Protein AF-A0A0F9U6K2-F1 (afdb_monomer)

Solvent-accessible surface area (backbone atoms only — not comparable to full-atom values): 18920 Å² total; per-residue (Å²): 107,47,59,45,50,62,98,56,40,52,42,78,45,64,82,81,72,77,84,87,82,75,79,91,58,60,70,44,83,80,59,73,83,70,88,58,96,67,79,86,69,90,68,82,46,91,84,40,96,62,76,75,94,60,80,59,48,65,41,42,53,82,87,42,80,71,46,64,51,36,52,76,42,73,56,60,89,68,62,47,74,54,57,30,65,32,49,37,35,39,33,41,27,27,86,82,51,75,56,61,65,51,66,51,47,68,19,40,37,30,39,59,44,55,80,83,70,73,40,65,63,66,45,65,38,51,24,73,38,28,43,46,91,67,20,29,42,29,35,62,71,50,99,32,59,40,47,62,63,18,28,35,37,36,27,65,57,65,37,75,46,98,87,69,47,79,39,52,54,54,74,50,75,50,78,63,60,94,93,50,85,78,81,74,80,66,90,65,70,96,75,68,80,53,88,89,57,82,66,96,63,76,90,76,85,77,69,77,81,74,79,66,81,53,53,73,49,88,49,60,94,52,75,70,55,76,72,36,90,63,38,68,59,37,48,55,53,17,78,74,47,96,45,51,56,65,55,38,52,48,50,52,51,52,49,51,35,50,51,54,29,51,53,37,48,70,70,43,67,93,43,60,25,61,26,21,43,51,32,17,52,46,51,40,47,49,30,72,71,37,57,39,69,32,40,55,57,53,47,56,53,20,52,49,37,33,53,50,12,54,50,59,67,66,49,74,85,125

Secondary structure (DSSP, 8-state):
-EEEE-SSEEEEE-TT--SSS----EE-TT------SS---SS--SS-S-----S-EEEEETTEEEEEE-EEES-----EEEE-SEE-SSEEE-TT--PPTTTTTTPEEEEEE-SSS-SPTT-EEEEEEEETTTTEEEESPPSS---TT-EEEEE--EEE-TTS-EEES--EEPPPPTT----------TT---TT---SS-----S-------TT------GGGTT-TTHHHHHHHHHTSSS-HHHHHHHHHHHHHHHHHHHHHHHSTT-HHHHHHHHHHHHHHHHHH-TTTS-TTHHHHHHHHHHHHHHHHHS---

Radius of gyration: 34.93 Å; Cα contacts (8 Å, |Δi|>4): 448; chains: 1; bounding box: 67×72×90 Å

Organism: NCBI:txid412755

Mean predicted aligned error: 17.33 Å

Sequence (318 aa):
MKVTADTVNLEISIDGAVAGDGFDSVALGGITVTPAADDWLIMDNSATQFMPYMASYKHTVGGVLIAHYQPIAIVENTGEASTADAGTATTLDDAILTQANDFWNGAKLIIVTTTDGFAPEGESSAVTDFDAGLDRLTFDALTAVVDAGDTYTIDFGTLVDRQGGDEDARITWGVNPTGISVTLGSMVAASQPIIGGTEALPARDILPPITVSDWFGDGTVSGATLTNPIRPLITAMSDNTTLTEIQVWRLMGIIAVLFATIATAFTIRQHQGITAIVAGTMLGGLVAFDSNIFPMWTLVIATGLFIAGVVAERSPSL

Foldseek 3Di:
DAWEDDQWWTFDDDDPPPDDDDTPIDTCVNPDPPPDPDDDCPDPCVQPPDDPDDQKDWDDYPNRTQDIWHQPDQFDQPKDKDFFQFWFQFKTFDLVLQDDWQPQQQWKKAFQFDPVPQFDHGDIFGFHTADNVRNMTGTDGGPGIRGGGTMMIIFNFFDQDPVRDTTGPDGDIDDTDPPHDDPPPDPDVPDPPDPPDDDPDPDDDDPPPPPPLPLPAPFDCDDPNVVDPCLVVLVVVVVVDVDHSLRSLVVVLVVVLVVQLVVCCVPVPPQQLVSLLSSLVSQVVSCVSPCRSRRNCSNVVSVVSNVVSVVVNVDDDD

Structure (mmCIF, N/CA/C/O backbone):
data_AF-A0A0F9U6K2-F1
#
_entry.id   AF-A0A0F9U6K2-F1
#
loop_
_atom_site.group_PDB
_atom_site.id
_atom_site.type_symbol
_atom_site.label_atom_id
_atom_site.label_alt_id
_atom_site.label_comp_id
_atom_site.label_asym_id
_atom_site.label_entity_id
_atom_site.label_seq_id
_atom_site.pdbx_PDB_ins_code
_atom_site.Cartn_x
_atom_site.Cartn_y
_atom_site.Cartn_z
_atom_site.occupancy
_atom_site.B_iso_or_equiv
_atom_site.auth_seq_id
_atom_site.auth_comp_id
_atom_site.auth_asym_id
_atom_site.auth_atom_id
_atom_site.pdbx_PDB_model_num
ATOM 1 N N . MET A 1 1 ? 11.454 -25.593 2.869 1.00 56.47 1 MET A N 1
ATOM 2 C CA . MET A 1 1 ? 10.378 -26.603 2.951 1.00 56.47 1 MET A CA 1
ATOM 3 C C . MET A 1 1 ? 10.509 -27.575 1.780 1.00 56.47 1 MET A C 1
ATOM 5 O O . MET A 1 1 ? 10.614 -27.122 0.648 1.00 56.47 1 MET A O 1
ATOM 9 N N . LYS A 1 2 ? 10.565 -28.883 2.039 1.00 51.00 2 LYS A N 1
ATOM 10 C CA . LYS A 1 2 ? 10.578 -29.972 1.055 1.00 51.00 2 LYS A CA 1
ATOM 11 C C . LYS A 1 2 ? 9.316 -30.799 1.273 1.00 51.00 2 LYS A C 1
ATOM 13 O O . LYS A 1 2 ? 9.125 -31.305 2.372 1.00 51.00 2 LYS A O 1
ATOM 18 N N . VAL A 1 3 ? 8.482 -30.929 0.247 1.00 55.78 3 VAL A N 1
ATOM 19 C CA . VAL A 1 3 ? 7.321 -31.826 0.267 1.00 55.78 3 VAL A CA 1
ATOM 20 C C . VAL A 1 3 ? 7.642 -33.023 -0.617 1.00 55.78 3 VAL A C 1
ATOM 22 O O . VAL A 1 3 ? 8.055 -32.844 -1.764 1.00 55.78 3 VAL A O 1
ATOM 25 N N . THR A 1 4 ? 7.502 -34.230 -0.084 1.00 57.56 4 THR A N 1
ATOM 26 C CA . THR A 1 4 ? 7.636 -35.483 -0.829 1.00 57.56 4 THR A CA 1
ATOM 27 C C . THR A 1 4 ? 6.357 -36.285 -0.693 1.00 57.56 4 THR A C 1
ATOM 29 O O . THR A 1 4 ? 5.856 -36.480 0.404 1.00 57.56 4 THR A O 1
ATOM 32 N N . ALA A 1 5 ? 5.820 -36.740 -1.819 1.00 54.16 5 ALA A N 1
ATOM 33 C CA . ALA A 1 5 ? 4.685 -37.648 -1.846 1.00 54.16 5 ALA A CA 1
ATOM 34 C C . ALA A 1 5 ? 5.093 -38.919 -2.589 1.00 54.16 5 ALA A C 1
ATOM 36 O O . ALA A 1 5 ? 5.688 -38.850 -3.671 1.00 54.16 5 ALA A O 1
ATOM 37 N N . ASP A 1 6 ? 4.770 -40.068 -2.009 1.00 66.31 6 ASP A N 1
ATOM 38 C CA . ASP A 1 6 ? 4.802 -41.353 -2.693 1.00 66.31 6 ASP A CA 1
ATOM 39 C C . ASP A 1 6 ? 3.414 -42.009 -2.641 1.00 66.31 6 ASP A C 1
ATOM 41 O O . ASP A 1 6 ? 2.429 -41.418 -2.200 1.00 66.31 6 ASP A O 1
ATOM 45 N N . THR A 1 7 ? 3.307 -43.235 -3.145 1.00 54.22 7 THR A N 1
ATOM 46 C CA . THR A 1 7 ? 2.037 -43.978 -3.154 1.00 54.22 7 THR A CA 1
ATOM 47 C C . THR A 1 7 ? 1.477 -44.299 -1.758 1.00 54.22 7 THR A C 1
ATOM 49 O O . THR A 1 7 ? 0.372 -44.826 -1.663 1.00 54.22 7 THR A O 1
ATOM 52 N N . VAL A 1 8 ? 2.227 -44.035 -0.685 1.00 57.91 8 VAL A N 1
ATOM 53 C CA . VAL A 1 8 ? 1.937 -44.442 0.696 1.00 57.91 8 VAL A CA 1
ATOM 54 C C . VAL A 1 8 ? 1.880 -43.241 1.653 1.00 57.91 8 VAL A C 1
ATOM 56 O O . VAL A 1 8 ? 1.011 -43.209 2.528 1.00 57.91 8 VAL A O 1
ATOM 59 N N . ASN A 1 9 ? 2.756 -42.249 1.485 1.00 55.34 9 ASN A N 1
ATOM 60 C CA . ASN A 1 9 ? 2.992 -41.170 2.440 1.00 55.34 9 ASN A CA 1
ATOM 61 C C . ASN A 1 9 ? 3.045 -39.790 1.769 1.00 55.34 9 ASN A C 1
ATOM 63 O O . ASN A 1 9 ? 3.564 -39.631 0.663 1.00 55.34 9 ASN A O 1
ATOM 67 N N . LEU A 1 10 ? 2.569 -38.780 2.501 1.00 56.44 10 LEU A N 1
ATOM 68 C CA . LEU A 1 10 ? 2.861 -37.368 2.268 1.00 56.44 10 LEU A CA 1
ATOM 69 C C . LEU A 1 10 ? 3.790 -36.890 3.390 1.00 56.44 10 LEU A C 1
ATOM 71 O O . LEU A 1 10 ? 3.429 -36.935 4.563 1.00 56.44 10 LEU A O 1
ATOM 75 N N . GLU A 1 11 ? 4.983 -36.439 3.029 1.00 59.38 11 GLU A N 1
ATOM 76 C CA . GLU A 1 11 ? 6.003 -35.946 3.947 1.00 59.38 11 GLU A CA 1
ATOM 77 C C . GLU A 1 11 ? 6.256 -34.459 3.696 1.00 59.38 11 GLU A C 1
ATOM 79 O O . GLU A 1 11 ? 6.469 -34.030 2.560 1.00 59.38 11 GLU A O 1
ATOM 84 N N . ILE A 1 12 ? 6.272 -33.668 4.767 1.00 56.72 12 ILE A N 1
ATOM 85 C CA . ILE A 1 12 ? 6.598 -32.242 4.735 1.00 56.72 12 ILE A CA 1
ATOM 86 C C . ILE A 1 12 ? 7.784 -32.015 5.677 1.00 56.72 12 ILE A C 1
ATOM 88 O O . ILE A 1 12 ? 7.697 -32.262 6.874 1.00 56.72 12 ILE A O 1
ATOM 92 N N . SER A 1 13 ? 8.905 -31.542 5.138 1.00 56.22 13 SER A N 1
ATOM 93 C CA . SER A 1 13 ? 10.124 -31.214 5.882 1.00 56.22 13 SER A CA 1
ATOM 94 C C . SER A 1 13 ? 10.381 -29.709 5.824 1.00 56.22 13 SER A C 1
ATOM 96 O O . SER A 1 13 ? 10.441 -29.118 4.745 1.00 56.22 13 SER A O 1
ATOM 98 N N . ILE A 1 14 ? 10.549 -29.066 6.976 1.00 50.88 14 ILE A N 1
ATOM 99 C CA . ILE A 1 14 ? 10.876 -27.639 7.094 1.00 50.88 14 ILE A CA 1
ATOM 100 C C . ILE A 1 14 ? 12.267 -27.532 7.747 1.00 50.88 14 ILE A C 1
ATOM 102 O O . ILE A 1 14 ? 12.596 -28.303 8.640 1.00 50.88 14 ILE A O 1
ATOM 106 N N . ASP A 1 15 ? 13.109 -26.636 7.226 1.00 45.38 15 ASP A N 1
ATOM 107 C CA . ASP A 1 15 ? 14.422 -26.251 7.779 1.00 45.38 15 ASP A CA 1
ATOM 108 C C . ASP A 1 15 ? 15.505 -27.326 7.939 1.00 45.38 15 ASP A C 1
ATOM 110 O O . ASP A 1 15 ? 16.372 -27.229 8.802 1.00 45.38 15 ASP A O 1
ATOM 114 N N . GLY A 1 16 ? 15.531 -28.333 7.062 1.00 46.25 16 GLY A N 1
ATOM 115 C CA . GLY A 1 16 ? 16.701 -29.212 6.940 1.00 46.25 16 GLY A CA 1
ATOM 116 C C . GLY A 1 16 ? 17.015 -30.036 8.194 1.00 46.25 16 GLY A C 1
ATOM 117 O O . GLY A 1 16 ? 18.109 -30.591 8.283 1.00 46.25 16 GLY A O 1
ATOM 118 N N . ALA A 1 17 ? 16.069 -30.153 9.131 1.00 41.50 17 ALA A N 1
ATOM 119 C CA . ALA A 1 17 ? 16.137 -31.114 10.218 1.00 41.50 17 ALA A CA 1
ATOM 120 C C . ALA A 1 17 ? 16.168 -32.527 9.615 1.00 41.50 17 ALA A C 1
ATOM 122 O O . ALA A 1 17 ? 15.164 -33.076 9.153 1.00 41.50 17 ALA A O 1
ATOM 123 N N . VAL A 1 18 ? 17.375 -33.086 9.540 1.00 44.72 18 VAL A N 1
ATOM 124 C CA . VAL A 1 18 ? 17.617 -34.460 9.116 1.00 44.72 18 VAL A CA 1
ATOM 125 C C . VAL A 1 18 ? 17.181 -35.380 10.255 1.00 44.72 18 VAL A C 1
ATOM 127 O O . VAL A 1 18 ? 17.898 -35.543 11.235 1.00 44.72 18 VAL A O 1
ATOM 130 N N . ALA A 1 19 ? 15.982 -35.942 10.095 1.00 44.41 19 ALA A N 1
ATOM 131 C CA . ALA A 1 19 ? 15.504 -37.233 10.591 1.00 44.41 19 ALA A CA 1
ATOM 132 C C . ALA A 1 19 ? 16.150 -37.770 11.889 1.00 44.41 19 ALA A C 1
ATOM 134 O O . ALA A 1 19 ? 17.133 -38.512 11.847 1.00 44.41 19 ALA A O 1
ATOM 135 N N . GLY A 1 20 ? 15.520 -37.482 13.033 1.00 47.00 20 GLY A N 1
ATOM 136 C CA . GLY A 1 20 ? 15.821 -38.147 14.306 1.00 47.00 20 GLY A CA 1
ATOM 137 C C . GLY A 1 20 ? 14.708 -38.114 15.362 1.00 47.00 20 GLY A C 1
ATOM 138 O O . GLY A 1 20 ? 14.725 -38.947 16.263 1.00 47.00 20 GLY A O 1
ATOM 139 N N . ASP A 1 21 ? 13.728 -37.214 15.261 1.00 44.31 21 ASP A N 1
ATOM 140 C CA . ASP A 1 21 ? 12.783 -36.906 16.347 1.00 44.31 21 ASP A CA 1
ATOM 141 C C . ASP A 1 21 ? 11.290 -36.998 15.983 1.00 44.31 21 ASP A C 1
ATOM 143 O O . ASP A 1 21 ? 10.439 -36.735 16.829 1.00 44.31 21 ASP A O 1
ATOM 147 N N . GLY A 1 22 ? 10.957 -37.502 14.793 1.00 48.00 22 GLY A N 1
ATOM 148 C CA . GLY A 1 22 ? 9.579 -37.817 14.416 1.00 48.00 22 GLY A CA 1
ATOM 149 C C . GLY A 1 22 ? 8.979 -36.776 13.482 1.00 48.00 22 GLY A C 1
ATOM 150 O O . GLY A 1 22 ? 8.635 -35.667 13.875 1.00 48.00 22 GLY A O 1
ATOM 151 N N . PHE A 1 23 ? 8.824 -37.171 12.221 1.00 49.12 23 PHE A N 1
ATOM 152 C CA . PHE A 1 23 ? 7.949 -36.466 11.298 1.00 49.12 23 PHE A CA 1
ATOM 153 C C . PHE A 1 23 ? 6.497 -36.649 11.737 1.00 49.12 23 PHE A C 1
ATOM 155 O O . PHE A 1 23 ? 6.094 -37.751 12.112 1.00 49.12 23 PHE A O 1
ATOM 162 N N . ASP A 1 24 ? 5.699 -35.597 11.585 1.00 49.94 24 ASP A N 1
ATOM 163 C CA . ASP A 1 24 ? 4.243 -35.705 11.547 1.00 49.94 24 ASP A CA 1
ATOM 164 C C . ASP A 1 24 ? 3.850 -36.242 10.156 1.00 49.94 24 ASP A C 1
ATOM 166 O O . ASP A 1 24 ? 3.415 -35.521 9.261 1.00 49.94 24 ASP A O 1
ATOM 170 N N . SER A 1 25 ? 4.154 -37.518 9.908 1.00 48.62 25 SER A N 1
ATOM 171 C CA . SER A 1 25 ? 3.736 -38.223 8.697 1.00 48.62 25 SER A CA 1
ATOM 172 C C . SER A 1 25 ? 2.368 -38.847 8.948 1.00 48.62 25 SER A C 1
ATOM 174 O O . SER A 1 25 ? 2.240 -39.755 9.774 1.00 48.62 25 SER A O 1
ATOM 176 N N . VAL A 1 26 ? 1.346 -38.406 8.217 1.00 52.41 26 VAL A N 1
ATOM 177 C CA . VAL A 1 26 ? 0.041 -39.072 8.217 1.00 52.41 26 VAL A CA 1
ATOM 178 C C . VAL A 1 26 ? 0.058 -40.111 7.105 1.00 52.41 26 VAL A C 1
ATOM 180 O O . VAL A 1 26 ? 0.027 -39.775 5.922 1.00 52.41 26 VAL A O 1
ATOM 183 N N . ALA A 1 27 ? 0.126 -41.385 7.487 1.00 54.50 27 ALA A N 1
ATOM 184 C CA . ALA A 1 27 ? -0.017 -42.479 6.538 1.00 54.50 27 ALA A CA 1
ATOM 185 C C . ALA A 1 27 ? -1.389 -42.371 5.859 1.00 54.50 27 ALA A C 1
ATOM 187 O O . ALA A 1 27 ? -2.423 -42.375 6.530 1.00 54.50 27 ALA A O 1
ATOM 188 N N . LEU A 1 28 ? -1.410 -42.314 4.526 1.00 53.28 28 LEU A N 1
ATOM 189 C CA . LEU A 1 28 ? -2.657 -42.158 3.770 1.00 53.28 28 LEU A CA 1
ATOM 190 C C . LEU A 1 28 ? -3.521 -43.428 3.796 1.00 53.28 28 LEU A C 1
ATOM 192 O O . LEU A 1 28 ? -4.664 -43.408 3.355 1.00 53.28 28 LEU A O 1
ATOM 196 N N . GLY A 1 29 ? -2.998 -44.552 4.300 1.00 65.19 29 GLY A N 1
ATOM 197 C CA . GLY A 1 29 ? -3.771 -45.778 4.526 1.00 65.19 29 GLY A CA 1
ATOM 198 C C . GLY A 1 29 ? -4.404 -46.378 3.264 1.00 65.19 29 GLY A C 1
ATOM 199 O O . GLY A 1 29 ? -5.392 -47.099 3.366 1.00 65.19 29 GLY A O 1
ATOM 200 N N . GLY A 1 30 ? -3.877 -46.065 2.075 1.00 62.38 30 GLY A N 1
ATOM 201 C CA . GLY A 1 30 ? -4.473 -46.459 0.793 1.00 62.38 30 GLY A CA 1
ATOM 202 C C . GLY A 1 30 ? -5.682 -45.615 0.367 1.00 62.38 30 GLY A C 1
ATOM 203 O O . GLY A 1 30 ? -6.324 -45.940 -0.631 1.00 62.38 30 GLY A O 1
ATOM 204 N N . ILE A 1 31 ? -5.996 -44.533 1.086 1.00 49.38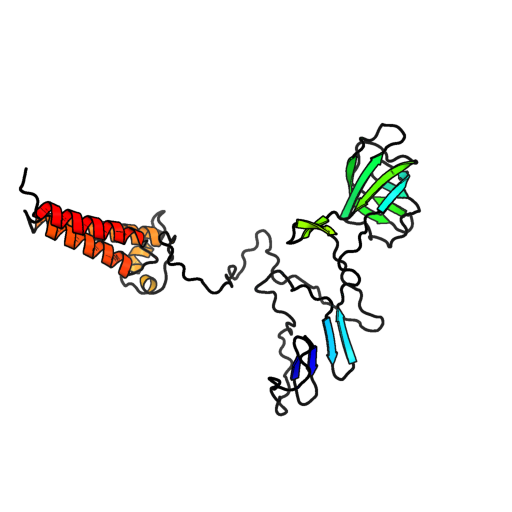 31 ILE A N 1
ATOM 205 C CA . ILE A 1 31 ? -7.009 -43.560 0.680 1.00 49.38 31 ILE A CA 1
ATOM 206 C C . ILE A 1 31 ? -6.431 -42.732 -0.466 1.00 49.38 31 ILE A C 1
ATOM 208 O O . ILE A 1 31 ? -5.427 -42.037 -0.321 1.00 49.38 31 ILE A O 1
ATOM 212 N N . THR A 1 32 ? -7.065 -42.824 -1.632 1.00 53.31 32 THR A N 1
ATOM 213 C CA . THR A 1 32 ? -6.741 -41.972 -2.774 1.00 53.31 32 THR A CA 1
ATOM 214 C C . THR A 1 32 ? -7.155 -40.544 -2.437 1.00 53.31 32 THR A C 1
ATOM 216 O O . THR A 1 32 ? -8.304 -40.311 -2.057 1.00 53.31 32 THR A O 1
ATOM 219 N N . VAL A 1 33 ? -6.246 -39.578 -2.584 1.00 57.09 33 VAL A N 1
ATOM 220 C CA . VAL A 1 33 ? -6.633 -38.164 -2.566 1.00 57.09 33 VAL A CA 1
ATOM 221 C C . VAL A 1 33 ? -7.454 -37.935 -3.828 1.00 57.09 33 VAL A C 1
ATOM 223 O O . VAL A 1 33 ? -6.916 -37.866 -4.932 1.00 57.09 33 VAL A O 1
ATOM 226 N N . THR A 1 34 ? -8.777 -37.942 -3.677 1.00 56.81 34 THR A N 1
ATOM 227 C CA . THR A 1 34 ? -9.692 -37.656 -4.783 1.00 56.81 34 THR A CA 1
ATOM 228 C C . THR A 1 34 ? -9.330 -36.269 -5.310 1.00 56.81 34 THR A C 1
ATOM 230 O O . THR A 1 34 ? -9.174 -35.373 -4.480 1.00 56.81 34 THR A O 1
ATOM 233 N N . PRO A 1 35 ? -9.162 -36.067 -6.630 1.00 54.97 35 PRO A N 1
ATOM 234 C CA . PRO A 1 35 ? -8.952 -34.736 -7.179 1.00 54.97 35 PRO A CA 1
ATOM 235 C C . PRO A 1 35 ? -10.168 -33.884 -6.815 1.00 54.97 35 PRO A C 1
ATOM 237 O O . PRO A 1 35 ? -11.221 -33.977 -7.444 1.00 54.97 35 PRO A O 1
ATOM 240 N N . ALA A 1 36 ? -10.052 -33.118 -5.735 1.00 52.38 36 ALA A N 1
ATOM 241 C CA . ALA A 1 36 ? -10.973 -32.041 -5.461 1.00 52.38 36 ALA A CA 1
ATOM 242 C C . ALA A 1 36 ? -10.719 -30.988 -6.540 1.00 52.38 36 ALA A C 1
ATOM 244 O O . ALA A 1 36 ? -9.577 -30.777 -6.945 1.00 52.38 36 ALA A O 1
ATOM 245 N N . ALA A 1 37 ? -11.777 -30.339 -7.015 1.00 51.72 37 ALA A N 1
ATOM 246 C CA . ALA A 1 37 ? -11.649 -29.183 -7.901 1.00 51.72 37 ALA A CA 1
ATOM 247 C C . ALA A 1 37 ? -10.993 -27.974 -7.198 1.00 51.72 37 ALA A C 1
ATOM 249 O O . ALA A 1 37 ? -10.882 -26.912 -7.800 1.00 51.72 37 ALA A O 1
ATOM 250 N N . ASP A 1 38 ? -10.597 -28.139 -5.935 1.00 52.78 38 ASP A N 1
ATOM 251 C CA . ASP A 1 38 ? -9.947 -27.133 -5.119 1.00 52.78 38 ASP A CA 1
ATOM 252 C C . ASP A 1 38 ? -8.451 -27.089 -5.448 1.00 52.78 38 ASP A C 1
ATOM 254 O O . ASP A 1 38 ? -7.744 -28.104 -5.417 1.00 52.78 38 ASP A O 1
ATOM 258 N N . ASP A 1 39 ? -7.973 -25.891 -5.769 1.00 52.12 39 ASP A N 1
ATOM 259 C CA . ASP A 1 39 ? -6.574 -25.649 -6.085 1.00 52.12 39 ASP A CA 1
ATOM 260 C C . ASP A 1 39 ? -5.678 -25.924 -4.874 1.00 52.12 39 ASP A C 1
ATOM 262 O O . ASP A 1 39 ? -5.967 -25.559 -3.731 1.00 52.12 39 ASP A O 1
ATOM 266 N N . TRP A 1 40 ? -4.541 -26.564 -5.133 1.00 54.91 40 TRP A N 1
ATOM 267 C CA . TRP A 1 40 ? -3.545 -26.831 -4.107 1.00 54.91 40 TRP A CA 1
ATOM 268 C C . TRP A 1 40 ? -2.771 -25.546 -3.833 1.00 54.91 40 TRP A C 1
ATOM 270 O O . TRP A 1 40 ? -1.884 -25.157 -4.596 1.00 54.91 40 TRP A O 1
ATOM 280 N N . LEU A 1 41 ? -3.096 -24.891 -2.723 1.00 54.94 41 LEU A N 1
ATOM 281 C CA . LEU A 1 41 ? -2.381 -23.709 -2.270 1.00 54.94 41 LEU A CA 1
ATOM 282 C C . LEU A 1 41 ? -1.079 -24.132 -1.574 1.00 54.94 41 LEU A C 1
ATOM 284 O O . LEU A 1 41 ? -1.075 -24.624 -0.449 1.00 54.94 41 LEU A O 1
ATOM 288 N N . ILE A 1 42 ? 0.047 -23.956 -2.263 1.00 62.09 42 ILE A N 1
ATOM 289 C CA . ILE A 1 42 ? 1.384 -24.238 -1.710 1.00 62.09 42 ILE A CA 1
ATOM 290 C C . ILE A 1 42 ? 1.756 -23.219 -0.621 1.00 62.09 42 ILE A C 1
ATOM 292 O O . ILE A 1 42 ? 2.491 -23.545 0.310 1.00 62.09 42 ILE A O 1
ATOM 296 N N . MET A 1 43 ? 1.239 -21.996 -0.730 1.00 63.19 43 MET A N 1
ATOM 297 C CA . MET A 1 43 ? 1.326 -20.949 0.281 1.00 63.19 43 MET A CA 1
ATOM 298 C C . MET A 1 43 ? 0.015 -20.182 0.275 1.00 63.19 43 MET A C 1
ATOM 300 O O . MET A 1 43 ? -0.401 -19.683 -0.769 1.00 63.19 43 MET A O 1
ATOM 304 N N . ASP A 1 44 ? -0.616 -20.088 1.439 1.00 58.06 44 ASP A N 1
ATOM 305 C CA . ASP A 1 44 ? -1.781 -19.238 1.623 1.00 58.06 44 ASP A CA 1
ATOM 306 C C . ASP A 1 44 ? -1.339 -17.810 1.936 1.00 58.06 44 ASP A C 1
ATOM 308 O O . ASP A 1 44 ? -0.950 -17.490 3.058 1.00 58.06 44 ASP A O 1
ATOM 312 N N . ASN A 1 45 ? -1.355 -16.960 0.909 1.00 55.44 45 ASN A N 1
ATOM 313 C CA . ASN A 1 45 ? -1.117 -15.527 1.043 1.00 55.44 45 ASN A CA 1
ATOM 314 C C . ASN A 1 45 ? -2.428 -14.730 1.176 1.00 55.44 45 ASN A C 1
ATOM 316 O O . ASN A 1 45 ? -2.397 -13.502 1.114 1.00 55.44 45 ASN A O 1
ATOM 320 N N . SER A 1 46 ? -3.577 -15.394 1.365 1.00 56.94 46 SER A N 1
ATOM 321 C CA . SER A 1 46 ? -4.864 -14.704 1.537 1.00 56.94 46 SER A CA 1
ATOM 322 C C . SER A 1 46 ? -4.861 -13.778 2.753 1.00 56.94 46 SER A C 1
ATOM 324 O O . SER A 1 46 ? -5.598 -12.794 2.782 1.00 56.94 46 SER A O 1
ATOM 326 N N . ALA A 1 47 ? -3.993 -14.071 3.727 1.00 47.69 47 ALA A N 1
ATOM 327 C CA . ALA A 1 47 ? -3.782 -13.253 4.903 1.00 47.69 47 ALA A CA 1
ATOM 328 C C . ALA A 1 47 ? -2.682 -12.188 4.714 1.00 47.69 47 ALA A C 1
ATOM 330 O O . ALA A 1 47 ? -2.858 -11.021 5.045 1.00 47.69 47 ALA A O 1
ATOM 331 N N . THR A 1 48 ? -1.526 -12.540 4.162 1.00 46.00 48 THR A N 1
ATOM 332 C CA . THR A 1 48 ? -0.420 -11.587 3.996 1.00 46.00 48 THR A CA 1
ATOM 333 C C . THR A 1 48 ? -0.138 -11.365 2.519 1.00 46.00 48 THR A C 1
ATOM 335 O O . THR A 1 48 ? 0.245 -12.304 1.834 1.00 46.00 48 THR A O 1
ATOM 338 N N . GLN A 1 49 ? -0.193 -10.114 2.039 1.00 41.75 49 GLN A N 1
ATOM 339 C CA . GLN A 1 49 ? 0.227 -9.751 0.668 1.00 41.75 49 GLN A CA 1
ATOM 340 C C . GLN A 1 49 ? 1.703 -10.077 0.363 1.00 41.75 49 GLN A C 1
ATOM 342 O O . GLN A 1 49 ? 2.158 -9.934 -0.769 1.00 41.75 49 GLN A O 1
ATOM 347 N N . PHE A 1 50 ? 2.457 -10.527 1.363 1.00 46.28 50 PHE A N 1
ATOM 348 C CA . PHE A 1 50 ? 3.860 -10.866 1.250 1.00 46.28 50 PHE A CA 1
ATOM 349 C C . PHE A 1 50 ? 4.033 -12.381 1.219 1.00 46.28 50 PHE A C 1
ATOM 351 O O . PHE A 1 50 ? 3.728 -13.078 2.187 1.00 46.28 50 PHE A O 1
ATOM 358 N N . MET A 1 51 ? 4.578 -12.882 0.112 1.00 50.62 51 MET A N 1
ATOM 359 C CA . MET A 1 51 ? 5.251 -14.174 0.110 1.00 50.62 51 MET A CA 1
ATOM 360 C C . MET A 1 51 ? 6.557 -14.001 0.905 1.00 50.62 51 MET A C 1
ATOM 362 O O . MET A 1 51 ? 7.308 -13.068 0.609 1.00 50.62 51 MET A O 1
ATOM 366 N N . PRO A 1 52 ? 6.846 -14.830 1.926 1.00 56.47 52 PRO A N 1
ATOM 367 C CA . PRO A 1 52 ? 8.132 -14.784 2.614 1.00 56.47 52 PRO A CA 1
ATOM 368 C C . PRO A 1 52 ? 9.266 -14.906 1.596 1.00 56.47 52 PRO A C 1
ATOM 370 O O . PRO A 1 52 ? 9.161 -15.708 0.668 1.00 56.47 52 PRO A O 1
ATOM 373 N N . TYR A 1 53 ? 10.345 -14.137 1.767 1.00 54.78 53 TYR A N 1
ATOM 374 C CA . TYR A 1 53 ? 11.522 -14.231 0.901 1.00 54.78 53 TYR A CA 1
ATOM 375 C C . TYR A 1 53 ? 12.010 -15.683 0.844 1.00 54.78 53 TYR A C 1
ATOM 377 O O . TYR A 1 53 ? 12.557 -16.213 1.812 1.00 54.78 53 TYR A O 1
ATOM 385 N N . MET A 1 54 ? 11.792 -16.338 -0.295 1.00 61.22 54 MET A N 1
ATOM 386 C CA . MET A 1 54 ? 12.256 -17.692 -0.552 1.00 61.22 54 MET A CA 1
ATOM 387 C C . MET A 1 54 ? 13.331 -17.660 -1.626 1.00 61.22 54 MET A C 1
ATOM 389 O O . MET A 1 54 ? 13.075 -17.281 -2.763 1.00 61.22 54 MET A O 1
ATOM 393 N N . ALA A 1 55 ? 14.535 -18.111 -1.269 1.00 56.34 55 ALA A N 1
ATOM 394 C CA . ALA A 1 55 ? 15.653 -18.201 -2.207 1.00 56.34 55 ALA A CA 1
ATOM 395 C C . ALA A 1 55 ? 15.379 -19.189 -3.357 1.00 56.34 55 ALA A C 1
ATOM 397 O O . ALA A 1 55 ? 15.898 -19.027 -4.453 1.00 56.34 55 ALA A O 1
ATOM 398 N N . SER A 1 56 ? 14.575 -20.231 -3.115 1.00 70.69 56 SER A N 1
ATOM 399 C CA . SER A 1 56 ? 14.025 -21.103 -4.159 1.00 70.69 56 SER A CA 1
ATOM 400 C C . SER A 1 56 ? 12.873 -21.963 -3.622 1.00 70.69 56 SER A C 1
ATOM 402 O O . SER A 1 56 ? 12.789 -22.250 -2.427 1.00 70.69 56 SER A O 1
ATOM 404 N N . TYR A 1 57 ? 12.010 -22.418 -4.524 1.00 74.94 57 TYR A N 1
ATOM 405 C CA . TYR A 1 57 ? 11.000 -23.449 -4.337 1.00 74.94 57 TYR A CA 1
ATOM 406 C C . TYR A 1 57 ? 11.230 -24.567 -5.356 1.00 74.94 57 TYR A C 1
ATOM 408 O O . TYR A 1 57 ? 11.283 -24.316 -6.557 1.00 74.94 57 TYR A O 1
ATOM 416 N N . LYS A 1 58 ? 11.317 -25.816 -4.894 1.00 74.94 58 LYS A N 1
ATOM 417 C CA . LYS A 1 58 ? 11.399 -27.007 -5.751 1.00 74.94 58 LYS A CA 1
ATOM 418 C C . LYS A 1 58 ? 10.275 -27.971 -5.394 1.00 74.94 58 LYS A C 1
ATOM 420 O O . LYS A 1 58 ? 10.147 -28.349 -4.232 1.00 74.94 58 LYS A O 1
ATOM 425 N N . HIS A 1 59 ? 9.519 -28.404 -6.397 1.00 75.12 59 HIS A N 1
ATOM 426 C CA . HIS A 1 59 ? 8.501 -29.442 -6.285 1.00 75.12 59 HIS A CA 1
ATOM 427 C C . HIS A 1 59 ? 8.894 -30.640 -7.142 1.00 75.12 59 HIS A C 1
ATOM 429 O O . HIS A 1 59 ? 8.993 -30.538 -8.366 1.00 75.12 59 HIS A O 1
ATOM 435 N N . THR A 1 60 ? 9.096 -31.781 -6.490 1.00 71.00 60 THR A N 1
ATOM 436 C CA . THR A 1 60 ? 9.451 -33.048 -7.128 1.00 71.00 60 THR A CA 1
ATOM 437 C C . THR A 1 60 ? 8.419 -34.104 -6.747 1.00 71.00 60 THR A C 1
ATOM 439 O O . THR A 1 60 ? 8.148 -34.288 -5.564 1.00 71.00 60 THR A O 1
ATOM 442 N N . VAL A 1 61 ? 7.888 -34.837 -7.727 1.00 72.38 61 VAL A N 1
ATOM 443 C CA . VAL A 1 61 ? 6.945 -35.949 -7.519 1.00 72.38 61 VAL A CA 1
ATOM 444 C C . VAL A 1 61 ? 7.578 -37.225 -8.061 1.00 72.38 61 VAL A C 1
ATOM 446 O O . VAL A 1 61 ? 7.993 -37.269 -9.217 1.00 72.38 61 VAL A O 1
ATOM 449 N N . GLY A 1 62 ? 7.723 -38.258 -7.224 1.00 73.81 62 GLY A N 1
ATOM 450 C CA . GLY A 1 62 ? 8.333 -39.531 -7.640 1.00 73.81 62 GLY A CA 1
ATOM 451 C C . GLY A 1 62 ? 9.764 -39.402 -8.188 1.00 73.81 62 GLY A C 1
ATOM 452 O O . GLY A 1 62 ? 10.153 -40.145 -9.083 1.00 73.81 62 GLY A O 1
ATOM 453 N N . GLY A 1 63 ? 10.540 -38.425 -7.706 1.00 72.44 63 GLY A N 1
ATOM 454 C CA . GLY A 1 63 ? 11.893 -38.137 -8.203 1.00 72.44 63 GLY A CA 1
ATOM 455 C C . GLY A 1 63 ? 11.951 -37.290 -9.483 1.00 72.44 63 GLY A C 1
ATOM 456 O O . GLY A 1 63 ? 13.040 -36.878 -9.877 1.00 72.44 63 GLY A O 1
ATOM 457 N N . VAL A 1 64 ? 10.809 -36.967 -10.096 1.00 71.25 64 VAL A N 1
ATOM 458 C CA . VAL A 1 64 ? 10.713 -36.090 -11.272 1.00 71.25 64 VAL A CA 1
ATOM 459 C C . VAL A 1 64 ? 10.457 -34.652 -10.823 1.00 71.25 64 VAL A C 1
ATOM 461 O O . VAL A 1 64 ? 9.518 -34.395 -10.072 1.00 71.25 64 VAL A O 1
ATOM 464 N N . LEU A 1 65 ? 11.298 -33.708 -11.253 1.00 74.88 65 LEU A N 1
ATOM 465 C CA . LEU A 1 65 ? 11.107 -32.280 -10.979 1.00 74.88 65 LEU A CA 1
ATOM 466 C C . LEU A 1 65 ? 9.901 -31.762 -11.776 1.00 74.88 65 LEU A C 1
ATOM 468 O O . LEU A 1 65 ? 9.912 -31.817 -13.002 1.00 74.88 65 LEU A O 1
ATOM 472 N N . ILE A 1 66 ? 8.883 -31.260 -11.078 1.00 75.81 66 ILE A N 1
ATOM 473 C CA . ILE A 1 66 ? 7.634 -30.755 -11.668 1.00 75.81 66 ILE A CA 1
ATOM 474 C C . ILE A 1 66 ? 7.640 -29.228 -11.746 1.00 75.81 66 ILE A C 1
ATOM 476 O O . ILE A 1 66 ? 7.208 -28.661 -12.744 1.00 75.81 66 ILE A O 1
ATOM 480 N N . ALA A 1 67 ? 8.150 -28.560 -10.712 1.00 70.19 67 ALA A N 1
ATOM 481 C CA . ALA A 1 67 ? 8.288 -27.109 -10.693 1.00 70.19 67 ALA A CA 1
ATOM 482 C C . ALA A 1 67 ? 9.566 -26.703 -9.961 1.00 70.19 67 ALA A C 1
ATOM 484 O O . ALA A 1 67 ? 9.931 -27.291 -8.941 1.00 70.19 67 ALA A O 1
ATOM 485 N N . HIS A 1 68 ? 10.241 -25.681 -10.473 1.00 74.75 68 HIS A N 1
ATOM 486 C CA . HIS A 1 68 ? 11.369 -25.052 -9.805 1.00 74.75 68 HIS A CA 1
ATOM 487 C C . HIS A 1 68 ? 11.270 -23.547 -10.005 1.00 74.75 68 HIS A C 1
ATOM 489 O O . HIS A 1 68 ? 11.494 -23.057 -11.105 1.00 74.75 68 HIS A O 1
ATOM 495 N N . TYR A 1 69 ? 10.958 -22.833 -8.930 1.00 66.25 69 TYR A N 1
ATOM 496 C CA . TYR A 1 69 ? 11.009 -21.381 -8.899 1.00 66.25 69 TYR A CA 1
ATOM 497 C C . TYR A 1 69 ? 12.262 -20.981 -8.139 1.00 66.25 69 TYR A C 1
ATOM 499 O O . TYR A 1 69 ? 12.431 -21.327 -6.976 1.00 66.25 69 TYR A O 1
ATOM 507 N N . GLN A 1 70 ? 13.155 -20.260 -8.786 1.00 65.00 70 GLN A N 1
ATOM 508 C CA . GLN A 1 70 ? 14.224 -19.544 -8.111 1.00 65.00 70 GLN A CA 1
ATOM 509 C C . GLN A 1 70 ? 14.262 -18.151 -8.740 1.00 65.00 70 GLN A C 1
ATOM 511 O O . GLN A 1 70 ? 14.153 -18.060 -9.970 1.00 65.00 70 GLN A O 1
ATOM 516 N N . PRO A 1 71 ? 14.367 -17.071 -7.951 1.00 57.66 71 PRO A N 1
ATOM 517 C CA . PRO A 1 71 ? 14.777 -15.791 -8.504 1.00 57.66 71 PRO A CA 1
ATOM 518 C C . PRO A 1 71 ? 16.122 -16.026 -9.200 1.00 57.66 71 PRO A C 1
ATOM 520 O O . PRO A 1 71 ? 17.041 -16.561 -8.580 1.00 57.66 71 PRO A O 1
ATOM 523 N N . ILE A 1 72 ? 16.220 -15.728 -10.497 1.00 56.88 72 ILE A N 1
ATOM 524 C CA . ILE A 1 72 ? 17.505 -15.848 -11.211 1.00 56.88 72 ILE A CA 1
ATOM 525 C C . ILE A 1 72 ? 18.470 -14.785 -10.676 1.00 56.88 72 ILE A C 1
ATOM 527 O O . ILE A 1 72 ? 19.634 -15.088 -10.430 1.00 56.88 72 ILE A O 1
ATOM 531 N N . ALA A 1 73 ? 17.940 -13.601 -10.375 1.00 51.38 73 ALA A N 1
ATOM 532 C CA . ALA A 1 73 ? 18.568 -12.576 -9.565 1.00 51.38 73 ALA A CA 1
ATOM 533 C C . ALA A 1 73 ? 17.478 -11.857 -8.760 1.00 51.38 73 ALA A C 1
ATOM 535 O O . ALA A 1 73 ? 16.409 -11.561 -9.292 1.00 51.38 73 ALA A O 1
ATOM 536 N N . ILE A 1 74 ? 17.712 -11.642 -7.462 1.00 52.34 74 ILE A N 1
ATOM 537 C CA . ILE A 1 74 ? 16.763 -10.926 -6.590 1.00 52.34 74 ILE A CA 1
ATOM 538 C C . ILE A 1 74 ? 16.945 -9.407 -6.687 1.00 52.34 74 ILE A C 1
ATOM 540 O O . ILE A 1 74 ? 15.997 -8.676 -6.440 1.00 52.34 74 ILE A O 1
ATOM 544 N N . VAL A 1 75 ? 18.151 -8.980 -7.066 1.00 51.38 75 VAL A N 1
ATOM 545 C CA . VAL A 1 75 ? 18.589 -7.605 -7.300 1.00 51.38 75 VAL A CA 1
ATOM 546 C C . VAL A 1 75 ? 19.761 -7.731 -8.271 1.00 51.38 75 VAL A C 1
ATOM 548 O O . VAL A 1 75 ? 20.848 -8.163 -7.883 1.00 51.38 75 VAL A O 1
ATOM 551 N N . GLU A 1 76 ? 19.539 -7.460 -9.551 1.00 54.78 76 GLU A N 1
ATOM 552 C CA . GLU A 1 76 ? 20.649 -7.130 -10.442 1.00 54.78 76 GLU A CA 1
ATOM 553 C C . GL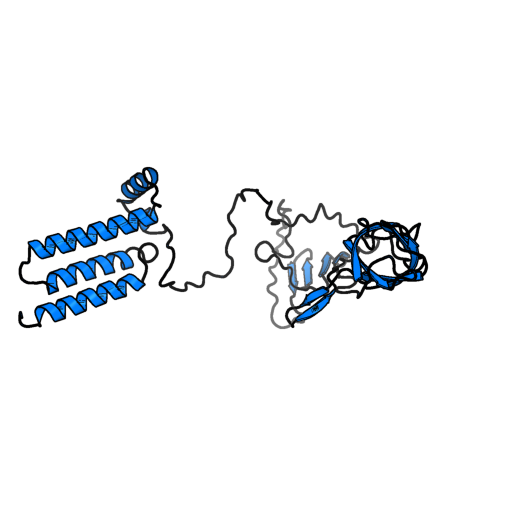U A 1 76 ? 20.736 -5.613 -10.415 1.00 54.78 76 GLU A C 1
ATOM 555 O O . GLU A 1 76 ? 19.759 -4.950 -10.723 1.00 54.78 76 GLU A O 1
ATOM 560 N N . ASN A 1 77 ? 21.881 -5.052 -10.029 1.00 53.91 77 ASN A N 1
ATOM 561 C CA . ASN A 1 77 ? 22.121 -3.630 -10.240 1.00 53.91 77 ASN A CA 1
ATOM 562 C C . ASN A 1 77 ? 22.140 -3.399 -11.758 1.00 53.91 77 ASN A C 1
ATOM 564 O O . ASN A 1 77 ? 23.174 -3.570 -12.398 1.00 53.91 77 ASN A O 1
ATOM 568 N N . THR A 1 78 ? 20.967 -3.136 -12.328 1.00 69.12 78 THR A N 1
ATOM 569 C CA . THR A 1 78 ? 20.762 -2.988 -13.770 1.00 69.12 78 THR A CA 1
ATOM 570 C C . THR A 1 78 ? 20.840 -1.529 -14.188 1.00 69.12 78 THR A C 1
ATOM 572 O O . THR A 1 78 ? 20.445 -1.203 -15.294 1.00 69.12 78 THR A O 1
ATOM 575 N N . GLY A 1 79 ? 21.355 -0.642 -13.333 1.00 83.00 79 GLY A N 1
ATOM 576 C CA . GLY A 1 79 ? 21.683 0.709 -13.760 1.00 83.00 79 GLY A CA 1
ATOM 577 C C . GLY A 1 79 ? 22.752 0.674 -14.855 1.00 83.00 79 GLY A C 1
ATOM 578 O O . GLY A 1 79 ? 23.853 0.193 -14.596 1.00 83.00 79 GLY A O 1
ATOM 579 N N . GLU A 1 80 ? 22.458 1.190 -16.047 1.00 93.00 80 GLU A N 1
ATOM 580 C CA . GLU A 1 80 ? 23.459 1.408 -17.100 1.00 93.00 80 GLU A CA 1
ATOM 581 C C . GLU A 1 80 ? 23.745 2.908 -17.207 1.00 93.00 80 GLU A C 1
ATOM 583 O O . GLU A 1 80 ? 22.837 3.736 -17.105 1.00 93.00 80 GLU A O 1
ATOM 588 N N . ALA A 1 81 ? 25.014 3.264 -17.399 1.00 95.75 81 ALA A N 1
ATOM 589 C CA . ALA A 1 81 ? 25.437 4.632 -17.661 1.00 95.75 81 ALA A CA 1
ATOM 590 C C . ALA A 1 81 ? 26.276 4.649 -18.936 1.00 95.75 81 ALA A C 1
ATOM 592 O O . ALA A 1 81 ? 27.294 3.960 -19.007 1.00 95.75 81 ALA A O 1
ATOM 593 N N . SER A 1 82 ? 25.866 5.438 -19.926 1.00 97.12 82 SER A N 1
ATOM 594 C CA . SER A 1 82 ? 26.518 5.463 -21.237 1.00 97.12 82 SER A CA 1
ATOM 595 C C . SER A 1 82 ? 26.393 6.835 -21.908 1.00 97.12 82 SER A C 1
ATOM 597 O O . SER A 1 82 ? 25.936 7.812 -21.309 1.00 97.12 82 SER A O 1
ATOM 599 N N . THR A 1 83 ? 26.865 6.906 -23.146 1.00 97.56 83 THR A N 1
ATOM 600 C CA . THR A 1 83 ? 26.833 8.056 -24.036 1.00 97.56 83 THR A CA 1
ATOM 601 C C . THR A 1 83 ? 25.959 7.719 -25.237 1.00 97.56 83 THR A C 1
ATOM 603 O O . THR A 1 83 ? 26.245 6.754 -25.935 1.00 97.56 83 THR A O 1
ATOM 606 N N . ALA A 1 84 ? 24.934 8.526 -25.505 1.00 97.38 84 ALA A N 1
ATOM 607 C CA . ALA A 1 84 ? 24.035 8.313 -26.632 1.00 97.38 84 ALA A CA 1
ATOM 608 C C . ALA A 1 84 ? 24.779 8.415 -27.976 1.00 97.38 84 ALA A C 1
ATOM 610 O O . ALA A 1 84 ? 25.568 9.342 -28.193 1.00 97.38 84 ALA A O 1
ATOM 611 N N . ASP A 1 85 ? 24.483 7.498 -28.899 1.00 98.19 85 ASP A N 1
ATOM 612 C CA . ASP A 1 85 ? 24.996 7.533 -30.273 1.00 98.19 85 ASP A CA 1
ATOM 613 C C . ASP A 1 85 ? 24.158 8.469 -31.154 1.00 98.19 85 ASP A C 1
ATOM 615 O O . ASP A 1 85 ? 24.679 9.098 -32.080 1.00 98.19 85 ASP A O 1
ATOM 619 N N . ALA A 1 86 ? 22.855 8.555 -30.875 1.00 97.44 86 ALA A N 1
ATOM 620 C CA . ALA A 1 86 ? 21.908 9.479 -31.490 1.00 97.44 86 ALA A CA 1
ATOM 621 C C . ALA A 1 86 ? 20.604 9.545 -30.675 1.00 97.44 86 ALA A C 1
ATOM 623 O O . ALA A 1 86 ? 20.391 8.785 -29.732 1.00 97.44 86 ALA A O 1
ATOM 624 N N . GLY A 1 87 ? 19.684 10.420 -31.076 1.00 96.69 87 GLY A N 1
ATOM 625 C CA . GLY A 1 87 ? 18.364 10.472 -30.469 1.00 96.69 87 GLY A CA 1
ATOM 626 C C . GLY A 1 87 ? 17.434 11.508 -31.087 1.00 96.69 87 GLY A C 1
ATOM 627 O O . GLY A 1 87 ? 17.719 12.152 -32.098 1.00 96.69 87 GLY A O 1
ATOM 628 N N . THR A 1 88 ? 16.260 11.618 -30.481 1.00 96.94 88 THR A N 1
ATOM 629 C CA . THR A 1 88 ? 15.279 12.682 -30.711 1.00 96.94 88 THR A CA 1
ATOM 630 C C . THR A 1 88 ? 14.784 13.175 -29.351 1.00 96.94 88 THR A C 1
ATOM 632 O O . THR A 1 88 ? 15.284 12.751 -28.314 1.00 96.94 88 THR A O 1
ATOM 635 N N . ALA A 1 89 ? 13.773 14.044 -29.312 1.00 96.56 89 ALA A N 1
ATOM 636 C CA . ALA A 1 89 ? 13.136 14.390 -28.040 1.00 96.56 89 ALA A CA 1
ATOM 637 C C . ALA A 1 89 ? 12.394 13.197 -27.400 1.00 96.56 89 ALA A C 1
ATOM 639 O O . ALA A 1 89 ? 12.070 13.252 -26.224 1.00 96.56 89 ALA A O 1
ATOM 640 N N . THR A 1 90 ? 12.100 12.130 -28.151 1.00 97.94 90 THR A N 1
ATOM 641 C CA . THR A 1 90 ? 11.308 10.969 -27.689 1.00 97.94 90 THR A CA 1
ATOM 642 C C . THR A 1 90 ? 12.047 9.638 -27.801 1.00 97.94 90 THR A C 1
ATOM 644 O O . THR A 1 90 ? 11.460 8.592 -27.530 1.00 97.94 90 THR A O 1
ATOM 647 N N . THR A 1 91 ? 13.292 9.648 -28.280 1.00 98.12 91 THR A N 1
ATOM 648 C CA . THR A 1 91 ? 14.073 8.428 -28.504 1.00 98.12 91 THR A CA 1
ATOM 649 C C . THR A 1 91 ? 15.537 8.632 -28.157 1.00 98.12 91 THR A C 1
ATOM 651 O O . THR A 1 91 ? 16.061 9.732 -28.323 1.00 98.12 91 THR A O 1
ATOM 654 N N . LEU A 1 92 ? 16.200 7.554 -27.760 1.00 98.19 92 LEU A N 1
ATOM 655 C CA . LEU A 1 92 ? 17.646 7.480 -27.572 1.00 98.19 92 LEU A CA 1
ATOM 656 C C . LEU A 1 92 ? 18.135 6.194 -28.230 1.00 98.19 92 LEU A C 1
ATOM 658 O O . LEU A 1 92 ? 17.582 5.132 -27.951 1.00 98.19 92 LEU A O 1
ATOM 662 N N . ASP A 1 93 ? 19.149 6.313 -29.081 1.00 98.38 93 ASP A N 1
ATOM 663 C CA . ASP A 1 93 ? 19.811 5.197 -29.753 1.00 98.38 93 ASP A CA 1
ATOM 664 C C . ASP A 1 93 ? 21.229 5.062 -29.187 1.00 98.38 93 ASP A C 1
ATOM 666 O O . ASP A 1 93 ? 21.982 6.040 -29.163 1.00 98.38 93 ASP A O 1
ATOM 670 N N . ASP A 1 94 ? 21.594 3.866 -28.730 1.00 98.12 94 ASP A N 1
ATOM 671 C CA . ASP A 1 94 ? 22.941 3.573 -28.231 1.00 98.12 94 ASP A CA 1
ATOM 672 C C . ASP A 1 94 ? 23.259 2.085 -28.398 1.00 98.12 94 ASP A C 1
ATOM 674 O O . ASP A 1 94 ? 22.665 1.235 -27.735 1.00 98.12 94 ASP A O 1
ATOM 678 N N . ALA A 1 95 ? 24.239 1.773 -29.248 1.00 97.56 95 ALA A N 1
ATOM 679 C CA . ALA A 1 95 ? 24.615 0.402 -29.587 1.00 97.56 95 ALA A CA 1
ATOM 680 C C . ALA A 1 95 ? 25.163 -0.419 -28.401 1.00 97.56 95 ALA A C 1
ATOM 682 O O . ALA A 1 95 ? 25.366 -1.631 -28.528 1.00 97.56 95 ALA A O 1
ATOM 683 N N . ILE A 1 96 ? 25.448 0.204 -27.249 1.00 96.12 96 ILE A N 1
ATOM 684 C CA . ILE A 1 96 ? 25.832 -0.521 -26.031 1.00 96.12 96 ILE A CA 1
ATOM 685 C C . ILE A 1 96 ? 24.643 -1.244 -25.379 1.00 96.12 96 ILE A C 1
ATOM 687 O O . ILE A 1 96 ? 24.841 -2.213 -24.634 1.00 96.12 96 ILE A O 1
ATOM 691 N N . LEU A 1 97 ? 23.413 -0.803 -25.664 1.00 95.31 97 LEU A N 1
ATOM 692 C CA . LEU A 1 97 ? 22.180 -1.363 -25.119 1.00 95.31 97 LEU A CA 1
ATOM 693 C C . LEU A 1 97 ? 21.857 -2.696 -25.806 1.00 95.31 97 LEU A C 1
ATOM 695 O O . LEU A 1 97 ? 21.019 -2.788 -26.687 1.00 95.31 97 LEU A O 1
ATOM 699 N N . THR A 1 98 ? 22.536 -3.762 -25.385 1.00 95.50 98 THR A N 1
ATOM 700 C CA . THR A 1 98 ? 22.474 -5.096 -26.021 1.00 95.50 98 THR A CA 1
ATOM 701 C C . THR A 1 98 ? 21.443 -6.047 -25.403 1.00 95.50 98 THR A C 1
ATOM 703 O O . THR A 1 98 ? 21.462 -7.259 -25.651 1.00 95.50 98 THR A O 1
ATOM 706 N N . GLN A 1 99 ? 20.565 -5.537 -24.540 1.00 94.06 99 GLN A N 1
ATOM 707 C CA . GLN A 1 99 ? 19.580 -6.351 -23.836 1.00 94.06 99 GLN A CA 1
ATOM 708 C C . GLN A 1 99 ? 18.453 -6.822 -24.773 1.00 94.06 99 GLN A C 1
ATOM 710 O O . GLN A 1 99 ? 18.341 -6.406 -25.920 1.00 94.06 99 GLN A O 1
ATOM 715 N N . ALA A 1 100 ? 17.619 -7.752 -24.300 1.00 93.69 100 ALA A N 1
ATOM 716 C CA . ALA A 1 100 ? 16.489 -8.249 -25.085 1.00 93.69 100 ALA A CA 1
ATOM 717 C C . ALA A 1 100 ? 15.411 -7.168 -25.295 1.00 93.69 100 ALA A C 1
ATOM 719 O O . ALA A 1 100 ? 15.332 -6.208 -24.530 1.00 93.69 100 ALA A O 1
ATOM 720 N N . ASN A 1 101 ? 14.541 -7.366 -26.293 1.00 95.75 101 ASN A N 1
ATOM 721 C CA . ASN A 1 101 ? 13.381 -6.498 -26.517 1.00 95.75 101 ASN A CA 1
ATOM 722 C C . ASN A 1 101 ? 12.564 -6.341 -25.228 1.00 95.75 101 ASN A C 1
ATOM 724 O O . ASN A 1 101 ? 12.439 -7.303 -24.465 1.00 95.75 101 ASN A O 1
ATOM 728 N N . ASP A 1 102 ? 12.028 -5.143 -24.997 1.00 92.50 102 ASP A N 1
ATOM 729 C CA . ASP A 1 102 ? 11.260 -4.775 -23.801 1.00 92.50 102 ASP A CA 1
ATOM 730 C C . ASP A 1 102 ? 12.047 -4.807 -22.478 1.00 92.50 102 ASP A C 1
ATOM 732 O O . ASP A 1 102 ? 11.463 -4.616 -21.407 1.00 92.50 102 ASP A O 1
ATOM 736 N N . PHE A 1 103 ? 13.365 -5.052 -22.498 1.00 91.44 103 PHE A N 1
ATOM 737 C CA . PHE A 1 103 ? 14.131 -5.199 -21.259 1.00 91.44 103 PHE A CA 1
ATOM 738 C C . PHE A 1 103 ? 14.079 -3.945 -20.386 1.00 91.44 103 PHE A C 1
ATOM 740 O O . PHE A 1 103 ? 13.973 -4.096 -19.168 1.00 91.44 103 PHE A O 1
ATOM 747 N N . TRP A 1 104 ? 14.136 -2.754 -20.990 1.00 94.38 104 TRP A N 1
ATOM 748 C CA . TRP A 1 104 ? 14.166 -1.458 -20.304 1.00 94.38 104 TRP A CA 1
ATOM 749 C C . TRP A 1 104 ? 12.784 -0.825 -20.088 1.00 94.38 104 TRP A C 1
ATOM 751 O O . TRP A 1 104 ? 12.704 0.282 -19.564 1.00 94.38 104 TRP A O 1
ATOM 761 N N . ASN A 1 105 ? 11.684 -1.497 -20.444 1.00 94.19 105 ASN A N 1
ATOM 762 C CA . ASN A 1 105 ? 10.345 -0.917 -20.304 1.00 94.19 105 ASN A CA 1
ATOM 763 C C . ASN A 1 105 ? 10.027 -0.645 -18.825 1.00 94.19 105 ASN A C 1
ATOM 765 O O . ASN A 1 105 ? 10.069 -1.545 -17.984 1.00 94.19 105 ASN A O 1
ATOM 769 N N . GLY A 1 106 ? 9.693 0.607 -18.514 1.00 89.38 106 GLY A N 1
ATOM 770 C CA . GLY A 1 106 ? 9.454 1.097 -17.158 1.00 89.38 106 GLY A CA 1
ATOM 771 C C . GLY A 1 106 ? 10.703 1.581 -16.415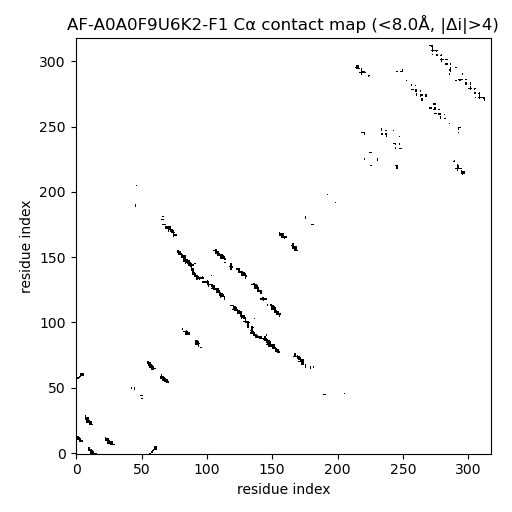 1.00 89.38 106 GLY A C 1
ATOM 772 O O . GLY A 1 106 ? 10.558 2.081 -15.300 1.00 89.38 106 GLY A O 1
ATOM 773 N N . ALA A 1 107 ? 11.900 1.477 -17.002 1.00 93.38 107 ALA A N 1
ATOM 774 C CA . ALA A 1 107 ? 13.097 2.104 -16.448 1.00 93.38 107 ALA A CA 1
ATOM 775 C C . ALA A 1 107 ? 12.982 3.636 -16.500 1.00 93.38 107 ALA A C 1
ATOM 777 O O . ALA A 1 107 ? 12.316 4.209 -17.366 1.00 93.38 107 ALA A O 1
ATOM 778 N N . LYS A 1 108 ? 13.652 4.314 -15.577 1.00 95.06 108 LYS A N 1
ATOM 779 C CA . LYS A 1 108 ? 13.835 5.758 -15.565 1.00 95.06 108 LYS A CA 1
ATOM 780 C C . LYS A 1 108 ? 15.117 6.105 -16.314 1.00 95.06 108 LYS A C 1
ATOM 782 O O . LYS A 1 108 ? 16.208 5.761 -15.873 1.00 95.06 108 LYS A O 1
ATOM 787 N N . LEU A 1 109 ? 14.973 6.830 -17.415 1.00 96.56 109 LEU A N 1
ATOM 788 C CA . LEU A 1 109 ? 16.068 7.487 -18.121 1.00 96.56 109 LEU A CA 1
ATOM 789 C C . LEU A 1 109 ? 16.337 8.852 -17.488 1.00 96.56 109 LEU A C 1
ATOM 791 O O . LEU A 1 109 ? 15.393 9.589 -17.207 1.00 96.56 109 LEU A O 1
ATOM 795 N N . ILE A 1 110 ? 17.606 9.209 -17.303 1.00 96.12 110 ILE A N 1
ATOM 796 C CA . ILE A 1 110 ? 18.054 10.531 -16.852 1.00 96.12 110 ILE A CA 1
ATOM 797 C C . ILE A 1 110 ? 19.192 10.996 -17.761 1.00 96.12 110 ILE A C 1
ATOM 799 O O . ILE A 1 110 ? 20.187 10.290 -17.906 1.00 96.12 110 ILE A O 1
ATOM 803 N N . ILE A 1 111 ? 19.070 12.191 -18.337 1.00 96.88 111 ILE A N 1
ATOM 804 C CA . ILE A 1 111 ? 20.161 12.840 -19.072 1.00 96.88 111 ILE A CA 1
ATOM 805 C C . ILE A 1 111 ? 21.089 13.506 -18.057 1.00 96.88 111 ILE A C 1
ATOM 807 O O . ILE A 1 111 ? 20.658 14.357 -17.280 1.00 96.88 111 ILE A O 1
ATOM 811 N N . VAL A 1 112 ? 22.358 13.107 -18.029 1.00 96.06 112 VAL A N 1
ATOM 812 C CA . VAL A 1 112 ? 23.327 13.548 -17.016 1.00 96.06 112 VAL A CA 1
ATOM 813 C C . VAL A 1 112 ? 24.110 14.762 -17.495 1.00 96.06 112 VAL A C 1
ATOM 815 O O . VAL A 1 112 ? 24.189 15.751 -16.771 1.00 96.06 112 VAL A O 1
ATOM 818 N N . THR A 1 113 ? 24.663 14.713 -18.707 1.00 95.44 113 THR A N 1
ATOM 819 C CA . THR A 1 113 ? 25.368 15.849 -19.318 1.00 95.44 113 THR A CA 1
ATOM 820 C C . THR A 1 113 ? 24.987 15.985 -20.777 1.00 95.44 113 THR A C 1
ATOM 822 O O . THR A 1 113 ? 24.944 14.978 -21.484 1.00 95.44 113 THR A O 1
ATOM 825 N N . THR A 1 114 ? 24.831 17.217 -21.246 1.00 94.38 114 THR A N 1
ATOM 826 C CA . THR A 1 114 ? 24.625 17.505 -22.667 1.00 94.38 114 THR A CA 1
ATOM 827 C C . THR A 1 114 ? 25.866 18.109 -23.302 1.00 94.38 114 THR A C 1
ATOM 829 O O . THR A 1 114 ? 26.665 18.791 -22.656 1.00 94.38 114 THR A O 1
ATOM 832 N N . THR A 1 115 ? 26.056 17.844 -24.586 1.00 92.12 115 THR A N 1
ATOM 833 C CA . THR A 1 115 ? 27.189 18.373 -25.355 1.00 92.12 115 THR A CA 1
ATOM 834 C C . THR A 1 115 ? 26.952 19.797 -25.854 1.00 92.12 115 THR A C 1
ATOM 836 O O . THR A 1 115 ? 27.902 20.566 -26.020 1.00 92.12 115 THR A O 1
ATOM 839 N N . ASP A 1 116 ? 25.691 20.162 -26.067 1.00 88.31 116 ASP A N 1
ATOM 840 C CA . ASP A 1 116 ? 25.249 21.427 -26.651 1.00 88.31 116 ASP A CA 1
ATOM 841 C C . ASP A 1 116 ? 24.722 22.439 -25.612 1.00 88.31 116 ASP A C 1
ATOM 843 O O . ASP A 1 116 ? 24.631 23.638 -25.899 1.00 88.31 116 ASP A O 1
ATOM 847 N N . GLY A 1 117 ? 24.420 21.977 -24.393 1.00 82.81 117 GLY A N 1
ATOM 848 C CA . GLY A 1 117 ? 23.806 22.763 -23.326 1.00 82.81 117 GLY A CA 1
ATOM 849 C C . GLY A 1 117 ? 22.329 23.104 -23.559 1.00 82.81 117 GLY A C 1
ATOM 850 O O . GLY A 1 117 ? 21.819 24.007 -22.891 1.00 82.81 117 GLY A O 1
ATOM 851 N N . PHE A 1 118 ? 21.648 22.454 -24.510 1.00 81.62 118 PHE A N 1
ATOM 852 C CA . PHE A 1 118 ? 20.243 22.729 -24.820 1.00 81.62 118 PHE A CA 1
ATOM 853 C C . PHE A 1 118 ? 19.270 21.893 -23.989 1.00 81.62 118 PHE A C 1
ATOM 855 O O . PHE A 1 118 ? 18.249 22.445 -23.567 1.00 81.62 118 PHE A O 1
ATOM 862 N N . ALA A 1 119 ? 19.569 20.619 -23.702 1.00 76.25 119 ALA A N 1
ATOM 863 C CA . ALA A 1 119 ? 18.771 19.863 -22.734 1.00 76.25 119 ALA A CA 1
ATOM 864 C C . ALA A 1 119 ? 19.192 20.216 -21.294 1.00 76.25 119 ALA A C 1
ATOM 866 O O . ALA A 1 119 ? 20.392 20.318 -21.007 1.00 76.25 119 ALA A O 1
ATOM 867 N N . PRO A 1 120 ? 18.232 20.409 -20.373 1.00 81.62 120 PRO A N 1
ATOM 868 C CA . PRO A 1 120 ? 18.542 20.588 -18.968 1.00 81.62 120 PRO A CA 1
ATOM 869 C C . PRO A 1 120 ? 19.154 19.304 -18.395 1.00 81.62 120 PRO A C 1
ATOM 871 O O . PRO A 1 120 ? 18.517 18.253 -18.357 1.00 81.62 120 PRO A O 1
ATOM 874 N N . GLU A 1 121 ? 20.392 19.406 -17.912 1.00 92.06 121 GLU A N 1
ATOM 875 C CA . GLU A 1 121 ? 21.043 18.340 -17.147 1.00 92.06 121 GLU A CA 1
ATOM 876 C C . GLU A 1 121 ? 20.153 17.918 -15.966 1.00 92.06 121 GLU A C 1
ATOM 878 O O . GLU A 1 121 ? 19.650 18.753 -15.207 1.00 92.06 121 GLU A O 1
ATOM 883 N N . GLY A 1 122 ? 19.946 16.611 -15.817 1.00 92.88 122 GLY A N 1
ATOM 884 C CA . GLY A 1 122 ? 19.055 16.018 -14.824 1.00 92.88 122 GLY A CA 1
ATOM 885 C C . GLY A 1 122 ? 17.601 15.848 -15.276 1.00 92.88 122 GLY A C 1
ATOM 886 O O . GLY A 1 122 ? 16.783 15.390 -14.474 1.00 92.88 122 GLY A O 1
ATOM 887 N N . GLU A 1 123 ? 17.250 16.190 -16.521 1.00 95.44 123 GLU A N 1
ATOM 888 C CA . GLU A 1 123 ? 15.938 15.843 -17.074 1.00 95.44 123 GLU A CA 1
ATOM 889 C C . GLU A 1 123 ? 15.768 14.319 -17.149 1.00 95.44 123 GLU A C 1
ATOM 891 O O . GLU A 1 123 ? 16.703 13.591 -17.483 1.00 95.44 123 GLU A O 1
ATOM 896 N N . SER A 1 124 ? 14.574 13.823 -16.814 1.00 95.88 124 SER A N 1
ATOM 897 C CA . SER A 1 124 ? 14.294 12.389 -16.760 1.00 95.88 124 SER A CA 1
ATOM 898 C C . SER A 1 124 ? 12.942 12.034 -17.355 1.00 95.88 124 SER A C 1
ATOM 900 O O . SER A 1 124 ? 11.981 12.779 -17.160 1.00 95.88 124 SER A O 1
ATOM 902 N N . SER A 1 125 ? 12.842 10.857 -17.966 1.00 96.94 125 SER A N 1
ATOM 903 C CA . SER A 1 125 ? 11.597 10.307 -18.508 1.00 96.94 125 SER A CA 1
ATOM 904 C C . SER A 1 125 ? 11.511 8.801 -18.253 1.00 96.94 125 SER A C 1
ATOM 906 O O . SER A 1 125 ? 12.525 8.143 -18.018 1.00 96.94 125 SER A O 1
ATOM 908 N N . ALA A 1 126 ? 10.299 8.251 -18.254 1.00 95.94 126 ALA A N 1
ATOM 909 C CA . ALA A 1 126 ? 10.099 6.809 -18.157 1.00 95.94 126 ALA A CA 1
ATOM 910 C C . ALA A 1 126 ? 10.193 6.182 -19.553 1.00 95.94 126 ALA A C 1
ATOM 912 O O . ALA A 1 126 ? 9.552 6.650 -20.495 1.00 95.94 126 ALA A O 1
ATOM 913 N N . VAL A 1 127 ? 10.967 5.107 -19.673 1.00 97.19 127 VAL A N 1
ATOM 914 C CA . VAL A 1 127 ? 11.080 4.319 -20.901 1.00 97.19 127 VAL A CA 1
ATOM 915 C C . VAL A 1 127 ? 9.770 3.568 -21.117 1.00 97.19 127 VAL A C 1
ATOM 917 O O . VAL A 1 127 ? 9.353 2.765 -20.281 1.00 97.19 127 VAL A O 1
ATOM 920 N N . THR A 1 128 ? 9.101 3.840 -22.232 1.00 97.06 128 THR A N 1
ATOM 921 C CA . THR A 1 128 ? 7.831 3.208 -22.607 1.00 97.06 128 THR A CA 1
ATOM 922 C C . THR A 1 128 ? 8.025 1.993 -23.505 1.00 97.06 128 THR A C 1
ATOM 924 O O . THR A 1 128 ? 7.176 1.103 -23.484 1.00 97.06 128 THR A O 1
ATOM 927 N N . ASP A 1 129 ? 9.129 1.944 -24.252 1.00 97.88 129 ASP A N 1
ATOM 928 C CA . ASP A 1 129 ? 9.481 0.835 -25.139 1.00 97.88 129 ASP A CA 1
ATOM 929 C C . ASP A 1 129 ? 11.003 0.742 -25.349 1.00 97.88 129 ASP A C 1
ATOM 931 O O . ASP A 1 129 ? 11.697 1.765 -25.339 1.00 97.88 129 ASP A O 1
ATOM 935 N N . PHE A 1 130 ? 11.511 -0.470 -25.574 1.00 97.88 130 PHE A N 1
ATOM 936 C CA . PHE A 1 130 ? 12.900 -0.738 -25.939 1.00 97.88 130 PHE A CA 1
ATOM 937 C C . PHE A 1 130 ? 12.974 -1.763 -27.070 1.00 97.88 130 PHE A C 1
ATOM 939 O O . PHE A 1 130 ? 12.695 -2.951 -26.868 1.00 97.88 130 PHE A O 1
ATOM 946 N N . ASP A 1 131 ? 13.412 -1.292 -28.238 1.00 98.12 131 ASP A N 1
ATOM 947 C CA . ASP A 1 131 ? 13.619 -2.100 -29.437 1.00 98.12 131 ASP A CA 1
ATOM 948 C C . ASP A 1 131 ? 15.081 -2.549 -29.521 1.00 98.12 131 ASP A C 1
ATOM 950 O O . ASP A 1 131 ? 15.967 -1.791 -29.924 1.00 98.12 131 ASP A O 1
ATOM 954 N N . ALA A 1 132 ? 15.322 -3.815 -29.181 1.00 97.19 132 ALA A N 1
ATOM 955 C CA . ALA A 1 132 ? 16.653 -4.424 -29.203 1.00 97.19 132 ALA A CA 1
ATOM 956 C C . ALA A 1 132 ? 17.224 -4.634 -30.618 1.00 97.19 132 ALA A C 1
ATOM 958 O O . ALA A 1 132 ? 18.391 -4.975 -30.771 1.00 97.19 132 ALA A O 1
ATOM 959 N N . GLY A 1 133 ? 16.413 -4.511 -31.675 1.00 97.12 133 GLY A N 1
ATOM 960 C CA . GLY A 1 133 ? 16.899 -4.581 -33.054 1.00 97.12 133 GLY A CA 1
ATOM 961 C C . GLY A 1 133 ? 17.515 -3.270 -33.543 1.00 97.12 133 GLY A C 1
ATOM 962 O O . GLY A 1 133 ? 18.246 -3.275 -34.536 1.00 97.12 133 GLY A O 1
ATOM 963 N N . LEU A 1 134 ? 17.191 -2.164 -32.872 1.00 97.81 134 LEU A N 1
ATOM 964 C CA . LEU A 1 134 ? 17.658 -0.812 -33.179 1.00 97.81 134 LEU A CA 1
ATOM 965 C C . LEU A 1 134 ? 18.486 -0.196 -32.046 1.00 97.81 134 LEU A C 1
ATOM 967 O O . LEU A 1 134 ? 18.923 0.941 -32.196 1.00 97.81 134 LEU A O 1
ATOM 971 N N . ASP A 1 135 ? 18.639 -0.914 -30.932 1.00 97.88 135 ASP A N 1
ATOM 972 C CA . ASP A 1 135 ? 19.224 -0.428 -29.682 1.00 97.88 135 ASP A CA 1
ATOM 973 C C . ASP A 1 135 ? 18.581 0.903 -29.230 1.00 97.88 135 ASP A C 1
ATOM 975 O O . ASP A 1 135 ? 19.250 1.848 -28.808 1.00 97.88 135 ASP A O 1
ATOM 979 N N . ARG A 1 136 ? 17.246 0.987 -29.381 1.00 98.25 136 ARG A N 1
ATOM 980 C CA . ARG A 1 136 ? 16.465 2.224 -29.230 1.00 98.25 136 ARG A CA 1
ATOM 981 C C . ARG A 1 136 ? 15.549 2.186 -28.018 1.00 98.25 136 ARG A C 1
ATOM 983 O O . ARG A 1 136 ? 14.635 1.365 -27.949 1.00 98.25 136 ARG A O 1
ATOM 990 N N . LEU A 1 137 ? 15.702 3.170 -27.140 1.00 98.31 137 LEU A N 1
ATOM 991 C CA . LEU A 1 137 ? 14.724 3.523 -26.113 1.00 98.31 137 LEU A CA 1
ATOM 992 C C . LEU A 1 137 ? 13.688 4.493 -26.689 1.00 98.31 137 LEU A C 1
ATOM 994 O O . LEU A 1 137 ? 14.042 5.443 -27.388 1.00 98.3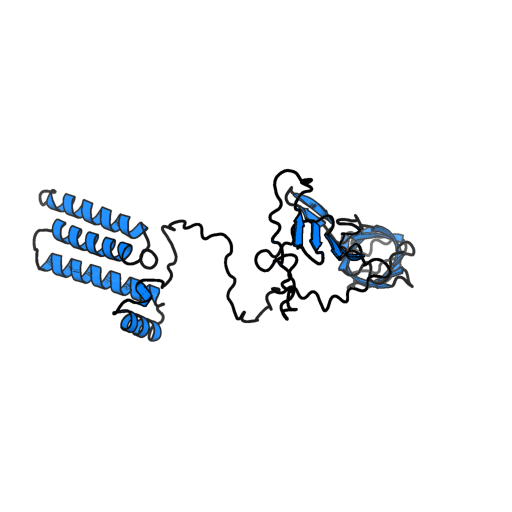1 137 LEU A O 1
ATOM 998 N N . THR A 1 138 ? 12.420 4.297 -26.339 1.00 98.50 138 THR A N 1
ATOM 999 C CA . THR A 1 138 ? 11.326 5.248 -26.580 1.00 98.50 138 THR A CA 1
ATOM 1000 C C . THR A 1 138 ? 10.757 5.712 -25.244 1.00 98.50 138 THR A C 1
ATOM 1002 O O . THR A 1 138 ? 10.615 4.918 -24.315 1.00 98.50 138 THR A O 1
ATOM 1005 N N . PHE A 1 139 ? 10.441 6.999 -25.130 1.00 98.06 139 PHE A N 1
ATOM 1006 C CA . PHE A 1 139 ? 9.972 7.628 -23.892 1.00 98.06 139 PHE A CA 1
ATOM 1007 C C . PHE A 1 139 ? 9.120 8.871 -24.185 1.00 98.06 139 PHE A C 1
ATOM 1009 O O . PHE A 1 139 ? 9.034 9.337 -25.326 1.00 98.06 139 PHE A O 1
ATOM 1016 N N . ASP A 1 140 ? 8.475 9.414 -23.150 1.00 97.56 140 ASP A N 1
ATOM 1017 C CA . ASP A 1 140 ? 7.747 10.682 -23.261 1.00 97.56 140 ASP A CA 1
ATOM 1018 C C . ASP A 1 140 ? 8.705 11.833 -23.571 1.00 97.56 140 ASP A C 1
ATOM 1020 O O . ASP A 1 140 ? 9.813 11.877 -23.037 1.00 97.56 140 ASP A O 1
ATOM 1024 N N . ALA A 1 141 ? 8.254 12.769 -24.411 1.00 97.31 141 ALA A N 1
ATOM 1025 C CA . ALA A 1 141 ? 9.098 13.821 -24.963 1.00 97.31 141 ALA A CA 1
ATOM 1026 C C . ALA A 1 141 ? 9.831 14.639 -23.884 1.00 97.31 141 ALA A C 1
ATOM 1028 O O . ALA A 1 141 ? 9.193 15.243 -23.020 1.00 97.31 141 ALA A O 1
ATOM 1029 N N . LEU A 1 142 ? 11.156 14.704 -24.003 1.00 95.81 142 LEU A N 1
ATOM 1030 C CA . LEU A 1 142 ? 12.026 15.616 -23.268 1.00 95.81 142 LEU A CA 1
ATOM 1031 C C . LEU A 1 142 ? 11.904 17.043 -23.823 1.00 95.81 142 LEU A C 1
ATOM 1033 O O . LEU A 1 142 ? 11.400 17.273 -24.929 1.00 95.81 142 LEU A O 1
ATOM 1037 N N . THR A 1 143 ? 12.386 18.025 -23.064 1.00 95.38 143 THR A N 1
ATOM 1038 C CA . THR A 1 143 ? 12.362 19.435 -23.479 1.00 95.38 143 THR A CA 1
ATOM 1039 C C . THR A 1 143 ? 13.317 19.757 -24.628 1.00 95.38 143 THR A C 1
ATOM 1041 O O . THR A 1 143 ? 13.094 20.743 -25.338 1.00 95.38 143 THR A O 1
ATOM 1044 N N . ALA A 1 144 ? 14.332 18.921 -24.852 1.00 94.38 144 ALA A N 1
ATOM 1045 C CA . ALA A 1 144 ? 15.250 19.011 -25.981 1.00 94.38 144 ALA A CA 1
ATOM 1046 C C . ALA A 1 144 ? 15.523 17.631 -26.601 1.00 94.38 144 ALA A C 1
ATOM 1048 O O . ALA A 1 144 ? 15.109 16.596 -26.082 1.00 94.38 144 ALA A O 1
ATOM 1049 N N . VAL A 1 145 ? 16.181 17.636 -27.759 1.00 95.62 145 VAL A N 1
ATOM 1050 C CA . VAL A 1 145 ? 16.629 16.417 -28.442 1.00 95.62 145 VAL A CA 1
ATOM 1051 C C . VAL A 1 145 ? 17.812 15.818 -27.683 1.00 95.62 145 VAL A C 1
ATOM 1053 O O . VAL A 1 145 ? 18.657 16.569 -27.213 1.00 95.62 145 VAL A O 1
ATOM 1056 N N . VAL A 1 146 ? 17.865 14.486 -27.578 1.00 96.31 146 VAL A N 1
ATOM 1057 C CA . VAL A 1 146 ? 19.076 13.773 -27.148 1.00 96.31 146 VAL A CA 1
ATOM 1058 C C . VAL A 1 146 ? 20.051 13.727 -28.322 1.00 96.31 146 VAL A C 1
ATOM 1060 O O . VAL A 1 146 ? 19.754 13.091 -29.337 1.00 96.31 146 VAL A O 1
ATOM 1063 N N . ASP A 1 147 ? 21.187 14.405 -28.195 1.00 95.50 147 ASP A N 1
ATOM 1064 C CA . ASP A 1 147 ? 22.209 14.471 -29.234 1.00 95.50 147 ASP A CA 1
ATOM 1065 C C . ASP A 1 147 ? 23.307 13.417 -29.026 1.00 95.50 147 ASP A C 1
ATOM 1067 O O . ASP A 1 147 ? 23.542 12.890 -27.936 1.00 95.50 147 ASP A O 1
ATOM 1071 N N . ALA A 1 148 ? 24.011 13.103 -30.116 1.00 96.69 148 ALA A N 1
ATOM 1072 C CA . ALA A 1 148 ? 25.158 12.208 -30.074 1.00 96.69 148 ALA A CA 1
ATOM 1073 C C . ALA A 1 148 ? 26.253 12.782 -29.160 1.00 96.69 148 ALA A C 1
ATOM 1075 O O . ALA A 1 148 ? 26.760 13.881 -29.401 1.00 96.69 148 ALA A O 1
ATOM 1076 N N . GLY A 1 149 ? 26.667 12.016 -28.152 1.00 96.50 149 GLY A N 1
ATOM 1077 C CA . GLY A 1 149 ? 27.650 12.448 -27.159 1.00 96.50 149 GLY A CA 1
ATOM 1078 C C . GLY A 1 149 ? 27.060 12.878 -25.813 1.00 96.50 149 GLY A C 1
ATOM 1079 O O . GLY A 1 149 ? 27.831 13.037 -24.862 1.00 96.50 149 GLY A O 1
ATOM 1080 N N . ASP A 1 150 ? 25.739 13.037 -25.704 1.00 96.88 150 ASP A N 1
ATOM 1081 C CA . ASP A 1 150 ? 25.081 13.274 -24.418 1.00 96.88 150 ASP A CA 1
ATOM 1082 C C . ASP A 1 150 ? 25.220 12.035 -23.526 1.00 96.88 150 ASP A C 1
ATOM 1084 O O . ASP A 1 150 ? 25.128 10.902 -23.999 1.00 96.88 150 ASP A O 1
ATOM 1088 N N . THR A 1 151 ? 25.460 12.231 -22.229 1.00 97.38 151 THR A N 1
ATOM 1089 C CA . THR A 1 151 ? 25.569 11.113 -21.281 1.00 97.38 151 THR A CA 1
ATOM 1090 C C . THR A 1 151 ? 24.260 10.905 -20.547 1.00 97.38 151 THR A C 1
ATOM 1092 O O . THR A 1 151 ? 23.542 11.861 -20.241 1.00 97.38 151 THR A O 1
ATOM 1095 N N . TYR A 1 152 ? 23.953 9.652 -20.240 1.00 97.31 152 TYR A N 1
ATOM 1096 C CA . TYR A 1 152 ? 22.710 9.280 -19.587 1.00 97.31 152 TYR A CA 1
ATOM 1097 C C . TYR A 1 152 ? 22.910 8.150 -18.580 1.00 97.31 152 TYR A C 1
ATOM 1099 O O . TYR A 1 152 ? 23.901 7.419 -18.613 1.00 97.31 152 TYR A O 1
ATOM 1107 N N . THR A 1 153 ? 21.931 8.006 -17.693 1.00 96.69 153 THR A N 1
ATOM 1108 C CA . THR A 1 153 ? 21.749 6.826 -16.845 1.00 96.69 153 THR A CA 1
ATOM 1109 C C . THR A 1 153 ? 20.352 6.262 -17.050 1.00 96.69 153 THR A C 1
ATOM 1111 O O . THR A 1 153 ? 19.391 7.029 -17.142 1.00 96.69 153 THR A O 1
ATOM 1114 N N . ILE A 1 154 ? 20.227 4.940 -17.086 1.00 95.31 154 ILE A N 1
ATOM 1115 C CA . ILE A 1 154 ? 18.948 4.225 -17.048 1.00 95.31 154 ILE A CA 1
ATOM 1116 C C . ILE A 1 154 ? 18.939 3.283 -15.852 1.00 95.31 154 ILE A C 1
ATOM 1118 O O . ILE A 1 154 ? 19.858 2.488 -15.702 1.00 95.31 154 ILE A O 1
ATOM 1122 N N . ASP A 1 155 ? 17.922 3.366 -14.999 1.00 92.88 155 ASP A N 1
ATOM 1123 C CA . ASP A 1 155 ? 17.759 2.483 -13.838 1.00 92.88 155 ASP A CA 1
ATOM 1124 C C . ASP A 1 155 ? 16.275 2.198 -13.554 1.00 92.88 155 ASP A C 1
ATOM 1126 O O . ASP A 1 155 ? 15.396 2.903 -14.040 1.00 92.88 155 ASP A O 1
ATOM 1130 N N . PHE A 1 156 ? 15.960 1.158 -12.779 1.00 87.88 156 PHE A N 1
ATOM 1131 C CA . PHE A 1 156 ? 14.580 0.877 -12.348 1.00 87.88 156 PHE A CA 1
ATOM 1132 C C . PHE A 1 156 ? 14.209 1.568 -11.024 1.00 87.88 156 PHE A C 1
ATOM 1134 O O . PHE A 1 156 ? 13.115 1.357 -10.500 1.00 87.88 156 PHE A O 1
ATOM 1141 N N . GLY A 1 157 ? 15.082 2.430 -10.500 1.00 83.50 157 GLY A N 1
ATOM 1142 C CA . GLY A 1 157 ? 14.990 3.014 -9.170 1.00 83.50 157 GLY A CA 1
ATOM 1143 C C . GLY A 1 157 ? 15.394 2.053 -8.051 1.00 83.50 157 GLY A C 1
ATOM 1144 O O . GLY A 1 157 ? 15.795 0.915 -8.280 1.00 83.50 157 GLY A O 1
ATOM 1145 N N . THR A 1 158 ? 15.269 2.527 -6.811 1.00 78.06 158 THR A N 1
ATOM 1146 C CA . THR A 1 158 ? 15.551 1.735 -5.611 1.00 78.06 158 THR A CA 1
ATOM 1147 C C . THR A 1 158 ? 14.308 1.571 -4.733 1.00 78.06 158 THR A C 1
ATOM 1149 O O . THR A 1 158 ? 13.442 2.446 -4.656 1.00 78.06 158 THR A O 1
ATOM 1152 N N . LEU A 1 159 ? 14.202 0.430 -4.058 1.00 69.44 159 LEU A N 1
ATOM 1153 C CA . LEU A 1 159 ? 13.299 0.163 -2.951 1.00 69.44 159 LEU A CA 1
ATOM 1154 C C . LEU A 1 159 ? 14.093 0.199 -1.649 1.00 69.44 159 LEU A C 1
ATOM 1156 O O . LEU A 1 159 ? 15.106 -0.477 -1.502 1.00 69.44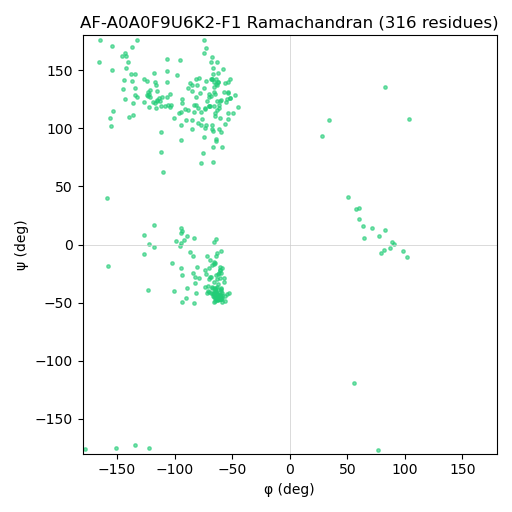 159 LEU A O 1
ATOM 1160 N N . VAL A 1 160 ? 13.596 0.954 -0.674 1.00 67.69 160 VAL A N 1
ATOM 1161 C CA . VAL A 1 160 ? 14.203 1.001 0.658 1.00 67.69 160 VAL A CA 1
ATOM 1162 C C . VAL A 1 160 ? 13.930 -0.319 1.383 1.00 67.69 160 VAL A C 1
ATOM 1164 O O . VAL A 1 160 ? 12.773 -0.720 1.555 1.00 67.69 160 VAL A O 1
ATOM 1167 N N . ASP A 1 161 ? 14.983 -0.996 1.828 1.00 71.81 161 ASP A N 1
ATOM 1168 C CA . ASP A 1 161 ? 14.890 -2.200 2.641 1.00 71.81 161 ASP A CA 1
ATOM 1169 C C . ASP A 1 161 ? 14.482 -1.880 4.095 1.00 71.81 161 ASP A C 1
ATOM 1171 O O . ASP A 1 161 ? 14.341 -0.731 4.523 1.00 71.81 161 ASP A O 1
ATOM 1175 N N . ARG A 1 162 ? 14.286 -2.918 4.918 1.00 50.72 162 ARG A N 1
ATOM 1176 C CA . ARG A 1 162 ? 13.886 -2.730 6.326 1.00 50.72 162 ARG A CA 1
ATOM 1177 C C . ARG A 1 162 ? 14.987 -2.085 7.187 1.00 50.72 162 ARG A C 1
ATOM 1179 O O . ARG A 1 162 ? 14.695 -1.621 8.288 1.00 50.72 162 ARG A O 1
ATOM 1186 N N . GLN A 1 163 ? 16.234 -2.096 6.731 1.00 75.25 163 GLN A N 1
ATOM 1187 C CA . GLN A 1 163 ? 17.392 -1.509 7.405 1.00 75.25 163 GLN A CA 1
ATOM 1188 C C . GLN A 1 163 ? 17.699 -0.087 6.900 1.00 75.25 163 GLN A C 1
ATOM 1190 O O . GLN A 1 163 ? 18.589 0.563 7.450 1.00 75.25 163 GLN A O 1
ATOM 1195 N N . GLY A 1 164 ? 16.927 0.423 5.933 1.00 74.38 164 GLY A N 1
ATOM 1196 C CA . GLY A 1 164 ? 17.113 1.737 5.323 1.00 74.38 164 GLY A CA 1
ATOM 1197 C C . GLY A 1 164 ? 18.166 1.771 4.211 1.00 74.38 164 GLY A C 1
ATOM 1198 O O . GLY A 1 164 ? 18.596 2.860 3.843 1.00 74.38 164 GLY A O 1
ATOM 1199 N N . GLY A 1 165 ? 18.616 0.615 3.723 1.00 76.69 165 GLY A N 1
ATOM 1200 C CA . GLY A 1 165 ? 19.438 0.487 2.526 1.00 76.69 165 GLY A CA 1
ATOM 1201 C C . GLY A 1 165 ? 18.588 0.593 1.263 1.00 76.69 165 GLY A C 1
ATOM 1202 O O . GLY A 1 165 ? 17.455 0.124 1.233 1.00 76.69 165 GLY A O 1
ATOM 1203 N N . ASP A 1 166 ? 19.130 1.226 0.231 1.00 75.00 166 ASP A N 1
ATOM 1204 C CA . ASP A 1 166 ? 18.510 1.281 -1.088 1.00 75.00 166 ASP A CA 1
ATOM 1205 C C . ASP A 1 166 ? 18.856 -0.000 -1.864 1.00 75.00 166 ASP A C 1
ATOM 1207 O O . ASP A 1 166 ? 20.020 -0.242 -2.180 1.00 75.00 166 ASP A O 1
ATOM 1211 N N . GLU A 1 167 ? 17.851 -0.821 -2.157 1.00 67.56 167 GLU A N 1
ATOM 1212 C CA . GLU A 1 167 ? 17.951 -2.042 -2.970 1.00 67.56 167 GLU A CA 1
ATOM 1213 C C . GLU A 1 167 ? 17.308 -1.801 -4.341 1.00 67.56 167 GLU A C 1
ATOM 1215 O O . GLU A 1 167 ? 16.499 -0.896 -4.472 1.00 67.56 167 GLU A O 1
ATOM 1220 N N . ASP A 1 168 ? 17.613 -2.572 -5.383 1.00 66.75 168 ASP A N 1
ATOM 1221 C CA . ASP A 1 168 ? 16.987 -2.365 -6.705 1.00 66.75 168 ASP A CA 1
ATOM 1222 C C . ASP A 1 168 ? 15.474 -2.665 -6.693 1.00 66.75 168 ASP A C 1
ATOM 1224 O O . ASP A 1 168 ? 14.997 -3.562 -5.991 1.00 66.75 168 ASP A O 1
ATOM 1228 N N . ALA A 1 169 ? 14.703 -1.928 -7.495 1.00 65.56 169 ALA A N 1
ATOM 1229 C CA . ALA A 1 169 ? 13.252 -2.068 -7.563 1.00 65.56 169 ALA A CA 1
ATOM 1230 C C . ALA A 1 169 ? 12.759 -3.183 -8.501 1.00 65.56 169 ALA A C 1
ATOM 1232 O O . ALA A 1 169 ? 11.567 -3.519 -8.478 1.00 65.56 169 ALA A O 1
ATOM 1233 N N . ARG A 1 170 ? 13.636 -3.783 -9.319 1.00 64.31 170 ARG A N 1
ATOM 1234 C CA . ARG A 1 170 ? 13.248 -4.824 -10.279 1.00 64.31 170 ARG A CA 1
ATOM 1235 C C . ARG A 1 170 ? 13.430 -6.234 -9.718 1.00 64.31 170 ARG A C 1
ATOM 1237 O O . ARG A 1 170 ? 14.535 -6.740 -9.561 1.00 64.31 170 ARG A O 1
ATOM 1244 N N . ILE A 1 171 ? 12.311 -6.936 -9.540 1.00 61.44 171 ILE A N 1
ATOM 1245 C CA . ILE A 1 171 ? 12.296 -8.372 -9.228 1.00 61.44 171 ILE A CA 1
ATOM 1246 C C . ILE A 1 171 ? 11.994 -9.155 -10.509 1.00 61.44 171 ILE A C 1
ATOM 1248 O O . ILE A 1 171 ? 10.855 -9.166 -10.982 1.00 61.44 171 ILE A O 1
ATOM 1252 N N . THR A 1 172 ? 12.993 -9.854 -11.055 1.00 59.78 172 THR A N 1
ATOM 1253 C CA . THR A 1 172 ? 12.799 -10.758 -12.201 1.00 59.78 172 THR A CA 1
ATOM 1254 C C . THR A 1 172 ? 12.616 -12.194 -11.716 1.00 59.78 172 THR A C 1
ATOM 1256 O O . THR A 1 172 ? 13.529 -12.833 -11.188 1.00 59.78 172 THR A O 1
ATOM 1259 N N . TRP A 1 173 ? 11.419 -12.737 -11.922 1.00 57.41 173 TRP A N 1
ATOM 1260 C CA . TRP A 1 173 ? 11.146 -14.150 -11.671 1.00 57.41 173 TRP A CA 1
ATOM 1261 C C . TRP A 1 173 ? 11.769 -15.000 -12.782 1.00 57.41 173 TRP A C 1
ATOM 1263 O O . TRP A 1 173 ? 11.662 -14.673 -13.962 1.00 57.41 173 TRP A O 1
ATOM 1273 N N . GLY A 1 174 ? 12.449 -16.086 -12.410 1.00 53.66 174 GLY A N 1
ATOM 1274 C CA . GLY A 1 174 ? 13.141 -16.936 -13.373 1.00 53.66 174 GLY A CA 1
ATOM 1275 C C . GLY A 1 174 ? 12.232 -17.622 -14.396 1.00 53.66 174 GLY A C 1
ATOM 1276 O O . GLY A 1 174 ? 11.052 -17.860 -14.146 1.00 53.66 174 GLY A O 1
ATOM 1277 N N . VAL A 1 175 ? 12.811 -18.006 -15.537 1.00 54.44 175 VAL A N 1
ATOM 1278 C CA . VAL A 1 175 ? 12.165 -18.864 -16.546 1.00 54.44 175 VAL A CA 1
ATOM 1279 C C . VAL A 1 175 ? 12.259 -20.338 -16.144 1.00 54.44 175 VAL A C 1
ATOM 1281 O O . VAL A 1 175 ? 13.287 -20.790 -15.635 1.00 54.44 175 VAL A O 1
ATOM 1284 N N . ASN A 1 176 ? 11.201 -21.112 -16.410 1.00 45.34 176 ASN A N 1
ATOM 1285 C CA . ASN A 1 176 ? 11.242 -22.563 -16.221 1.00 45.34 176 ASN A CA 1
ATOM 1286 C C . ASN A 1 176 ? 12.307 -23.202 -17.141 1.00 45.34 176 ASN A C 1
ATOM 1288 O O . ASN A 1 176 ? 12.415 -22.811 -18.306 1.00 45.34 176 ASN A O 1
ATOM 1292 N N . PRO A 1 177 ? 13.071 -24.206 -16.664 1.00 56.59 177 PRO A N 1
ATOM 1293 C CA . PRO A 1 177 ? 14.035 -24.926 -17.490 1.00 56.59 177 PRO A CA 1
ATOM 1294 C C . PRO A 1 177 ? 13.387 -25.579 -18.717 1.00 56.59 177 PRO A C 1
ATOM 1296 O O . PRO A 1 177 ? 12.233 -26.015 -18.676 1.00 56.59 177 PRO A O 1
ATOM 1299 N N . THR A 1 178 ? 14.163 -25.731 -19.792 1.00 60.34 178 THR A N 1
ATOM 1300 C CA . THR A 1 178 ? 13.732 -26.426 -21.012 1.00 60.34 178 THR A CA 1
ATOM 1301 C C . THR A 1 178 ? 13.168 -27.814 -20.687 1.00 60.34 178 THR A C 1
ATOM 1303 O O . THR A 1 178 ? 13.831 -28.623 -20.042 1.00 60.34 178 THR A O 1
ATOM 1306 N N . GLY A 1 179 ? 11.947 -28.098 -21.151 1.00 66.50 179 GLY A N 1
ATOM 1307 C CA . GLY A 1 179 ? 11.245 -29.367 -20.904 1.00 66.50 179 GLY A CA 1
ATOM 1308 C C . GLY A 1 179 ? 10.222 -29.330 -19.763 1.00 66.50 179 GLY A C 1
ATOM 1309 O O . GLY A 1 179 ? 9.483 -30.297 -19.598 1.00 66.50 179 GLY A O 1
ATOM 1310 N N . ILE A 1 180 ? 10.124 -28.220 -19.024 1.00 48.47 180 ILE A N 1
ATOM 1311 C CA . ILE A 1 180 ? 9.098 -28.001 -17.999 1.00 48.47 180 ILE A CA 1
ATOM 1312 C C . ILE A 1 180 ? 8.147 -26.899 -18.482 1.00 48.47 180 ILE A C 1
ATOM 1314 O O . ILE A 1 180 ? 8.423 -25.710 -18.345 1.00 48.47 180 ILE A O 1
ATOM 1318 N N . SER A 1 181 ? 7.007 -27.286 -19.061 1.00 47.28 181 SER A N 1
ATOM 1319 C CA . SER A 1 181 ? 5.930 -26.353 -19.408 1.00 47.28 181 SER A CA 1
ATOM 1320 C C . SER A 1 181 ? 4.899 -26.316 -18.281 1.00 47.28 181 SER A C 1
ATOM 1322 O O . SER A 1 181 ? 3.936 -27.083 -18.282 1.00 47.28 181 SER A O 1
ATOM 1324 N N . VAL A 1 182 ? 5.082 -25.423 -17.312 1.00 50.84 182 VAL A N 1
ATOM 1325 C CA . VAL A 1 182 ? 3.974 -25.048 -16.427 1.00 50.84 182 VAL A CA 1
ATOM 1326 C C . VAL A 1 182 ? 3.194 -23.957 -17.149 1.00 50.84 182 VAL A C 1
ATOM 1328 O O . VAL A 1 182 ? 3.672 -22.834 -17.286 1.00 50.84 182 VAL A O 1
ATOM 1331 N N . THR A 1 183 ? 2.004 -24.294 -17.648 1.00 44.91 183 THR A N 1
ATOM 1332 C CA . THR A 1 183 ? 1.042 -23.268 -18.065 1.00 44.91 183 THR A CA 1
ATOM 1333 C C . THR A 1 183 ? 0.471 -22.684 -16.783 1.00 44.91 183 THR A C 1
ATOM 1335 O O . THR A 1 183 ? -0.458 -23.240 -16.204 1.00 44.91 183 THR A O 1
ATOM 1338 N N . LEU A 1 184 ? 1.080 -21.607 -16.291 1.00 45.94 184 LEU A N 1
ATOM 1339 C CA . LEU A 1 184 ? 0.472 -20.787 -15.253 1.00 45.94 184 LEU A CA 1
ATOM 1340 C C . LEU A 1 184 ? -0.752 -20.137 -15.902 1.00 45.94 184 LEU A C 1
ATOM 1342 O O . LEU A 1 184 ? -0.623 -19.171 -16.652 1.00 45.94 184 LEU A O 1
ATOM 1346 N N . GLY A 1 185 ? -1.934 -20.715 -15.690 1.00 42.72 185 GLY A N 1
ATOM 1347 C CA . GLY A 1 185 ? -3.188 -20.058 -16.036 1.00 42.72 185 GLY A CA 1
ATOM 1348 C C . GLY A 1 185 ? -3.304 -18.819 -15.165 1.00 42.72 185 GLY A C 1
ATOM 1349 O O . GLY A 1 185 ? -3.740 -18.952 -14.036 1.00 42.72 185 GLY A O 1
ATOM 1350 N N . SER A 1 186 ? -2.803 -17.681 -15.658 1.00 39.12 186 SER A N 1
ATOM 1351 C CA . SER A 1 186 ? -2.775 -16.356 -15.023 1.00 39.12 186 SER A CA 1
ATOM 1352 C C . SER A 1 186 ? -2.596 -16.376 -13.498 1.00 39.12 186 SER A C 1
ATOM 1354 O O . SER A 1 186 ? -3.545 -16.629 -12.761 1.00 39.12 186 SER A O 1
ATOM 1356 N N . MET A 1 187 ? -1.417 -16.001 -12.995 1.00 37.16 187 MET A N 1
ATOM 1357 C CA . MET A 1 187 ? -1.312 -15.590 -11.592 1.00 37.16 187 MET A CA 1
ATOM 1358 C C . MET A 1 187 ? -2.092 -14.279 -11.421 1.00 37.16 187 MET A C 1
ATOM 1360 O O . MET A 1 187 ? -1.544 -13.189 -11.538 1.00 37.16 187 MET A O 1
ATOM 1364 N N . VAL A 1 188 ? -3.402 -14.382 -11.216 1.00 41.47 188 VAL A N 1
ATOM 1365 C CA . VAL A 1 188 ? -4.219 -13.280 -10.727 1.00 41.47 188 VAL A CA 1
ATOM 1366 C C . VAL A 1 188 ? -3.969 -13.256 -9.230 1.00 41.47 188 VAL A C 1
ATOM 1368 O O . VAL A 1 188 ? -4.241 -14.242 -8.545 1.00 41.47 188 VAL A O 1
ATOM 1371 N N . ALA A 1 189 ? -3.406 -12.163 -8.715 1.00 40.25 189 ALA A N 1
ATOM 1372 C CA . ALA A 1 189 ? -3.387 -11.941 -7.279 1.00 40.25 189 ALA A CA 1
ATOM 1373 C C . ALA A 1 189 ? -4.837 -12.051 -6.791 1.00 40.25 189 ALA A C 1
ATOM 1375 O O . ALA A 1 189 ? -5.670 -11.227 -7.166 1.00 40.25 189 ALA A O 1
ATOM 1376 N N . ALA A 1 190 ? -5.149 -13.075 -5.994 1.00 46.66 190 ALA A N 1
ATOM 1377 C CA . ALA A 1 190 ? -6.513 -13.394 -5.559 1.00 46.66 190 ALA A CA 1
ATOM 1378 C C . ALA A 1 190 ? -7.164 -12.298 -4.683 1.00 46.66 190 ALA A C 1
ATOM 1380 O O . ALA A 1 190 ? -8.269 -12.472 -4.178 1.00 46.66 190 ALA A O 1
ATOM 1381 N N . SER A 1 191 ? -6.484 -11.166 -4.507 1.00 43.56 191 SER A N 1
ATOM 1382 C CA . SER A 1 191 ? -6.867 -10.065 -3.633 1.00 43.56 191 SER A CA 1
ATOM 1383 C C . SER A 1 191 ? -6.188 -8.744 -4.031 1.00 43.56 191 SER A C 1
ATOM 1385 O O . SER A 1 191 ? -5.780 -7.965 -3.170 1.00 43.56 191 SER A O 1
ATOM 1387 N N . GLN A 1 192 ? -6.059 -8.450 -5.335 1.00 45.03 192 GLN A N 1
ATOM 1388 C CA . GLN A 1 192 ? -5.912 -7.045 -5.729 1.00 45.03 192 GLN A CA 1
ATOM 1389 C C . GLN A 1 192 ? -7.275 -6.355 -5.566 1.00 45.03 192 GLN A C 1
ATOM 1391 O O . GLN A 1 192 ? -8.223 -6.748 -6.252 1.00 45.03 192 GLN A O 1
ATOM 1396 N N . PRO A 1 193 ? -7.404 -5.353 -4.674 1.00 45.59 193 PRO A N 1
ATOM 1397 C CA . PRO A 1 193 ? -8.661 -4.647 -4.493 1.00 45.59 193 PRO A CA 1
ATOM 1398 C C . PRO A 1 193 ? -9.022 -3.969 -5.813 1.00 45.59 193 PRO A C 1
ATOM 1400 O O . PRO A 1 193 ? -8.296 -3.108 -6.315 1.00 45.59 193 PRO A O 1
ATOM 1403 N N . ILE A 1 194 ? -10.148 -4.370 -6.399 1.00 51.81 194 ILE A N 1
ATOM 1404 C CA . ILE A 1 194 ? -10.710 -3.674 -7.553 1.00 51.81 194 ILE A CA 1
ATOM 1405 C C . ILE A 1 194 ? -11.060 -2.267 -7.068 1.00 51.81 194 ILE A C 1
ATOM 1407 O O . ILE A 1 194 ? -11.921 -2.103 -6.203 1.00 51.81 194 ILE A O 1
ATOM 1411 N N . ILE A 1 195 ? -10.403 -1.241 -7.611 1.00 41.81 195 ILE A N 1
ATOM 1412 C CA . ILE A 1 195 ? -10.726 0.155 -7.297 1.00 41.81 195 ILE A CA 1
ATOM 1413 C C . ILE A 1 195 ? -12.184 0.402 -7.714 1.00 41.81 195 ILE A C 1
ATOM 1415 O O . ILE A 1 195 ? -12.513 0.410 -8.897 1.00 41.81 195 ILE A O 1
ATOM 1419 N N . GLY A 1 196 ? -13.069 0.555 -6.724 1.00 62.91 196 GLY A N 1
ATOM 1420 C CA . GLY A 1 196 ? -14.516 0.715 -6.918 1.00 62.91 196 GLY A CA 1
ATOM 1421 C C . GLY A 1 196 ? -15.333 -0.586 -6.925 1.00 62.91 196 GLY A C 1
ATOM 1422 O O . GLY A 1 196 ? -16.555 -0.527 -7.061 1.00 62.91 196 GLY A O 1
ATOM 1423 N N . GLY A 1 197 ? -14.700 -1.748 -6.752 1.00 60.16 197 GLY A N 1
ATOM 1424 C CA . GLY A 1 197 ? -15.385 -3.020 -6.546 1.00 60.16 197 GLY A CA 1
ATOM 1425 C C . GLY A 1 197 ? -15.885 -3.139 -5.108 1.00 60.16 197 GLY A C 1
ATOM 1426 O O . GLY A 1 197 ? -15.140 -2.917 -4.158 1.00 60.16 197 GLY A O 1
ATOM 1427 N N . THR A 1 198 ? -17.156 -3.490 -4.934 1.00 47.44 198 THR A N 1
ATOM 1428 C CA . THR A 1 198 ? -17.665 -3.927 -3.631 1.00 47.44 198 THR A CA 1
ATOM 1429 C C . THR A 1 198 ? -17.180 -5.353 -3.406 1.00 47.44 198 THR A C 1
ATOM 1431 O O . THR A 1 198 ? -17.621 -6.278 -4.086 1.00 47.44 198 THR A O 1
ATOM 1434 N N . GLU A 1 199 ? -16.231 -5.542 -2.492 1.00 50.88 199 GLU A N 1
ATOM 1435 C CA . GLU A 1 199 ? -15.822 -6.889 -2.106 1.00 50.88 199 GLU A CA 1
ATOM 1436 C C . GLU A 1 199 ? -16.991 -7.590 -1.407 1.00 50.88 199 GLU A C 1
ATOM 1438 O O . GLU A 1 199 ? -17.630 -7.038 -0.509 1.00 50.88 199 GLU A O 1
ATOM 1443 N N . ALA A 1 200 ? -17.292 -8.820 -1.833 1.00 59.88 200 ALA A N 1
ATOM 1444 C CA . ALA A 1 200 ? -18.369 -9.621 -1.249 1.00 59.88 200 ALA A CA 1
ATOM 1445 C C . ALA A 1 200 ? -18.091 -10.002 0.217 1.00 59.88 200 ALA A C 1
ATOM 1447 O O . ALA A 1 200 ? -19.002 -10.421 0.933 1.00 59.88 200 ALA A O 1
ATOM 1448 N N . LEU A 1 201 ? -16.840 -9.863 0.662 1.00 52.59 201 LEU A N 1
ATOM 1449 C CA . LEU A 1 201 ? -16.396 -10.142 2.016 1.00 52.59 201 LEU A CA 1
ATOM 1450 C C . LEU A 1 201 ? -15.477 -8.997 2.466 1.00 52.59 201 LEU A C 1
ATOM 1452 O O . LEU A 1 201 ? -14.476 -8.758 1.800 1.00 52.59 201 LEU A O 1
ATOM 1456 N N . PRO A 1 202 ? -15.791 -8.281 3.560 1.00 63.38 202 PRO A N 1
ATOM 1457 C CA . PRO A 1 202 ? -14.913 -7.237 4.075 1.00 63.38 202 PRO A CA 1
ATOM 1458 C C . PRO A 1 202 ? -13.569 -7.838 4.505 1.00 63.38 202 PRO A C 1
ATOM 1460 O O . PRO A 1 202 ? -13.532 -8.972 4.996 1.00 63.38 202 PRO A O 1
ATOM 1463 N N . ALA A 1 203 ? -12.490 -7.064 4.353 1.00 53.56 203 ALA A N 1
ATOM 1464 C CA . ALA A 1 203 ? -11.152 -7.424 4.811 1.00 53.56 203 ALA A CA 1
ATOM 1465 C C . ALA A 1 203 ? -11.207 -7.991 6.240 1.00 53.56 203 ALA A C 1
ATOM 1467 O O . ALA A 1 203 ? -11.659 -7.325 7.175 1.00 53.56 203 ALA A O 1
ATOM 1468 N N . ARG A 1 204 ? -10.800 -9.254 6.400 1.00 44.47 204 ARG A N 1
ATOM 1469 C CA . ARG A 1 204 ? -10.699 -9.890 7.714 1.00 44.47 204 ARG A CA 1
ATOM 1470 C C . ARG A 1 204 ? -9.363 -9.508 8.326 1.00 44.47 204 ARG A C 1
ATOM 1472 O O . ARG A 1 204 ? -8.327 -9.820 7.754 1.00 44.47 204 ARG A O 1
ATOM 1479 N N . ASP A 1 205 ? -9.406 -8.859 9.483 1.00 45.28 205 ASP A N 1
ATOM 1480 C CA . ASP A 1 205 ? -8.230 -8.702 10.334 1.00 45.28 205 ASP A CA 1
ATOM 1481 C C . ASP A 1 205 ? -7.800 -10.083 10.867 1.00 45.28 205 ASP A C 1
ATOM 1483 O O . ASP A 1 205 ? -8.626 -10.924 11.229 1.00 45.28 205 ASP A O 1
ATOM 1487 N N . ILE A 1 206 ? -6.501 -10.329 10.829 1.00 50.81 206 ILE A N 1
ATOM 1488 C CA . ILE A 1 206 ? -5.824 -11.640 10.914 1.00 50.81 206 ILE A CA 1
ATOM 1489 C C . ILE A 1 206 ? -4.767 -11.635 12.006 1.00 50.81 206 ILE A C 1
ATOM 1491 O O . ILE A 1 206 ? -4.236 -12.689 12.362 1.00 50.81 206 ILE A O 1
ATOM 1495 N N . LEU A 1 207 ? -4.486 -10.465 12.581 1.00 46.03 207 LEU A N 1
ATOM 1496 C CA . LEU A 1 207 ? -3.882 -10.443 13.894 1.00 46.03 207 LEU A CA 1
ATOM 1497 C C . LEU A 1 207 ? -4.910 -11.049 14.857 1.00 46.03 207 LEU A C 1
ATOM 1499 O O . LEU A 1 207 ? -6.080 -10.655 14.821 1.00 46.03 207 LEU A O 1
ATOM 1503 N N . PRO A 1 208 ? -4.524 -12.029 15.699 1.00 57.06 208 PRO A N 1
ATOM 1504 C CA . PRO A 1 208 ? -5.415 -12.493 16.750 1.00 57.06 208 PRO A CA 1
ATOM 1505 C C . PRO A 1 208 ? -5.871 -11.243 17.502 1.00 57.06 208 PRO A C 1
ATOM 1507 O O . PRO A 1 208 ? -4.995 -10.455 17.871 1.00 57.06 208 PRO A O 1
ATOM 1510 N N . PRO A 1 209 ? -7.188 -11.011 17.666 1.00 54.22 209 PRO A N 1
ATOM 1511 C CA . PRO A 1 209 ? -7.684 -9.781 18.251 1.00 54.22 209 PRO A CA 1
ATOM 1512 C C . PRO A 1 209 ? -7.027 -9.637 19.614 1.00 54.22 209 PRO A C 1
ATOM 1514 O O . PRO A 1 209 ? -7.364 -10.342 20.568 1.00 54.22 209 PRO A O 1
ATOM 1517 N N . ILE A 1 210 ? -6.034 -8.752 19.694 1.00 48.34 210 ILE A N 1
ATOM 1518 C CA . ILE A 1 210 ? -5.526 -8.304 20.970 1.00 48.34 210 ILE A CA 1
ATOM 1519 C C . ILE A 1 210 ? -6.706 -7.525 21.505 1.00 48.34 210 ILE A C 1
ATOM 1521 O O . ILE A 1 210 ? -6.995 -6.423 21.046 1.00 48.34 210 ILE A O 1
ATOM 1525 N N . THR A 1 211 ? -7.440 -8.136 22.429 1.00 52.75 211 THR A N 1
ATOM 1526 C CA . THR A 1 211 ? -8.455 -7.460 23.224 1.00 52.75 211 THR A CA 1
ATOM 1527 C C . THR A 1 211 ? -7.736 -6.462 24.121 1.00 52.75 211 THR A C 1
ATOM 1529 O O . THR A 1 211 ? -7.604 -6.654 25.328 1.00 52.75 211 THR A O 1
ATOM 1532 N N . VAL A 1 212 ? -7.215 -5.391 23.529 1.00 52.69 212 VAL A N 1
ATOM 1533 C CA . VAL A 1 212 ? -7.038 -4.144 24.242 1.00 52.69 212 VAL A CA 1
ATOM 1534 C C . VAL A 1 2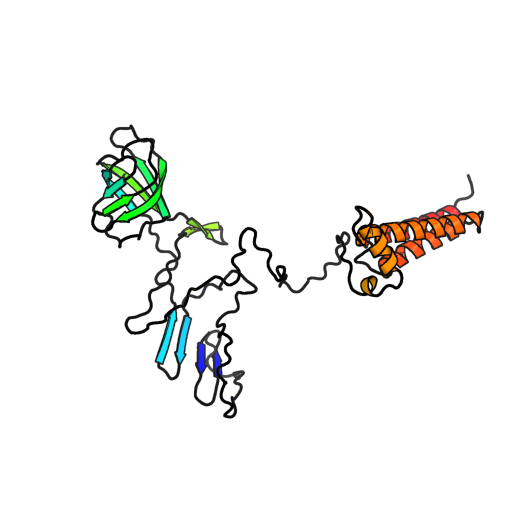12 ? -8.455 -3.708 24.560 1.00 52.69 212 VAL A C 1
ATOM 1536 O O . VAL A 1 212 ? -9.249 -3.425 23.669 1.00 52.69 212 VAL A O 1
ATOM 1539 N N . SER A 1 213 ? -8.792 -3.756 25.848 1.00 60.06 213 SER A N 1
ATOM 1540 C CA . SER A 1 213 ? -9.949 -3.061 26.399 1.00 60.06 213 SER A CA 1
ATOM 1541 C C . SER A 1 213 ? -9.750 -1.580 26.090 1.00 60.06 213 SER A C 1
ATOM 1543 O O . SER A 1 213 ? -9.191 -0.848 26.909 1.00 60.06 213 SER A O 1
ATOM 1545 N N . ASP A 1 214 ? -10.123 -1.158 24.887 1.00 66.06 214 ASP A N 1
ATOM 1546 C CA . ASP A 1 214 ? -10.018 0.227 24.483 1.00 66.06 214 ASP A CA 1
ATOM 1547 C C . ASP A 1 214 ? -10.968 1.030 25.369 1.00 66.06 214 ASP A C 1
ATOM 1549 O O . ASP A 1 214 ? -12.189 0.861 25.343 1.00 66.06 214 ASP A O 1
ATOM 1553 N N . TRP A 1 215 ? -10.390 1.884 26.211 1.00 76.62 215 TRP A N 1
ATOM 1554 C CA . TRP A 1 215 ? -11.148 2.773 27.083 1.00 76.62 215 TRP A CA 1
ATOM 1555 C C . TRP A 1 215 ? -12.061 3.708 26.282 1.00 76.62 215 TRP A C 1
ATOM 1557 O O . TRP A 1 215 ? -13.039 4.206 26.844 1.00 76.62 215 TRP A O 1
ATOM 1567 N N . PHE A 1 216 ? -11.765 3.907 24.993 1.00 75.25 216 PHE A N 1
ATOM 1568 C CA . PHE A 1 216 ? -12.469 4.780 24.062 1.00 75.25 216 PHE A CA 1
ATOM 1569 C C . PHE A 1 216 ? -13.095 4.043 22.877 1.00 75.25 216 PHE A C 1
ATOM 1571 O O . PHE A 1 216 ? -13.450 4.707 21.909 1.00 75.25 216 PHE 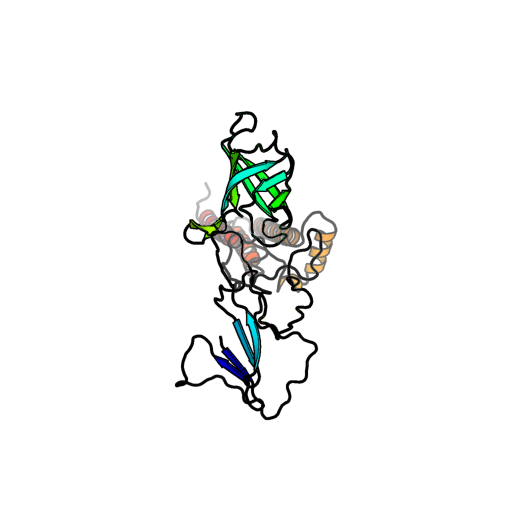A O 1
ATOM 1578 N N . GLY A 1 217 ? -13.263 2.718 22.954 1.00 71.38 217 GLY A N 1
ATOM 1579 C CA . GLY A 1 217 ? -13.736 1.924 21.822 1.00 71.38 217 GLY A CA 1
ATOM 1580 C C . GLY A 1 217 ? -14.961 2.539 21.134 1.00 71.38 217 GLY A C 1
ATOM 1581 O O . GLY A 1 217 ? -15.963 2.856 21.784 1.00 71.38 217 GLY A O 1
ATOM 1582 N N . ASP A 1 218 ? -14.881 2.688 19.808 1.00 71.81 218 ASP A N 1
ATOM 1583 C CA . ASP A 1 218 ? -15.942 3.298 18.990 1.00 71.81 218 ASP A CA 1
ATOM 1584 C C . ASP A 1 218 ? -17.269 2.535 19.079 1.00 71.81 218 ASP A C 1
ATOM 1586 O O . ASP A 1 218 ? -18.346 3.111 18.898 1.00 71.81 218 ASP A O 1
ATOM 1590 N N . GLY A 1 219 ? -17.192 1.278 19.510 1.00 72.38 219 GLY A N 1
ATOM 1591 C CA . GLY A 1 219 ? -18.325 0.473 19.901 1.00 72.38 219 GLY A CA 1
ATOM 1592 C C . GLY A 1 219 ? -19.024 -0.170 18.717 1.00 72.38 219 GLY A C 1
ATOM 1593 O O . GLY A 1 219 ? -19.279 0.455 17.692 1.00 72.38 219 GLY A O 1
ATOM 1594 N N . THR A 1 220 ? -19.359 -1.446 18.860 1.00 84.31 220 THR A N 1
ATOM 1595 C CA . THR A 1 220 ? -20.103 -2.198 17.848 1.00 84.31 220 THR A CA 1
ATOM 1596 C C . THR A 1 220 ? -21.331 -2.831 18.481 1.00 84.31 220 THR A C 1
ATOM 1598 O O . THR A 1 220 ? -21.302 -3.272 19.631 1.00 84.31 220 THR A O 1
ATOM 1601 N N . VAL A 1 221 ? -22.436 -2.867 17.733 1.00 84.25 221 VAL A N 1
ATOM 1602 C CA . VAL A 1 221 ? -23.636 -3.603 18.144 1.00 84.25 221 VAL A CA 1
ATOM 1603 C C . VAL A 1 221 ? -23.331 -5.090 17.976 1.00 84.25 221 VAL A C 1
ATOM 1605 O O . VAL A 1 221 ? -23.301 -5.601 16.857 1.00 84.25 221 VAL A O 1
ATOM 1608 N N . SER A 1 222 ? -23.047 -5.781 19.077 1.00 85.19 222 SER A N 1
ATOM 1609 C CA . SER A 1 222 ? -22.706 -7.204 19.064 1.00 85.19 222 SER A CA 1
ATOM 1610 C C . SER A 1 222 ? -23.269 -7.953 20.278 1.00 85.19 222 SER A C 1
ATOM 1612 O O . SER A 1 222 ? -23.731 -7.358 21.254 1.00 85.19 222 SER A O 1
ATOM 1614 N N . GLY A 1 223 ? -23.287 -9.287 20.204 1.00 85.75 223 GLY A N 1
ATOM 1615 C CA . GLY A 1 223 ? -23.640 -10.149 21.335 1.00 85.75 223 GLY A CA 1
ATOM 1616 C C . GLY A 1 223 ? -25.018 -9.856 21.943 1.00 85.75 223 GLY A C 1
ATOM 1617 O O . GLY A 1 223 ? -26.044 -9.971 21.269 1.00 85.75 223 GLY A O 1
ATOM 1618 N N . ALA A 1 224 ? -25.036 -9.490 23.230 1.00 83.44 224 ALA A N 1
ATOM 1619 C CA . ALA A 1 224 ? -26.249 -9.320 24.037 1.00 83.44 224 ALA A CA 1
ATOM 1620 C C . ALA A 1 224 ? -27.197 -8.227 23.514 1.00 83.44 224 ALA A C 1
ATOM 1622 O O . ALA A 1 224 ? -28.407 -8.281 23.755 1.00 83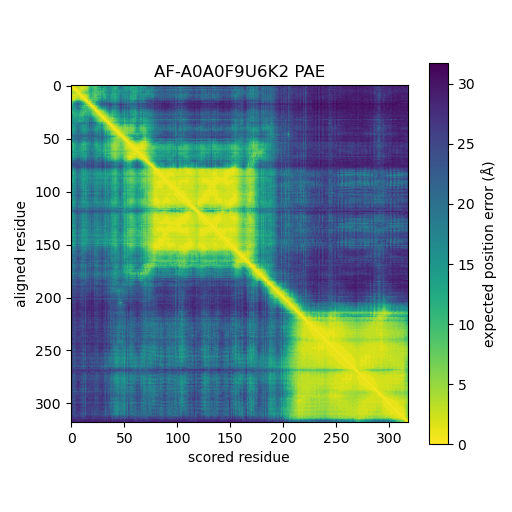.44 224 ALA A O 1
ATOM 1623 N N . THR A 1 225 ? -26.672 -7.256 22.768 1.00 85.62 225 THR A N 1
ATOM 1624 C CA . THR A 1 225 ? -27.463 -6.156 22.201 1.00 85.62 225 THR A CA 1
ATOM 1625 C C . THR A 1 225 ? -28.377 -6.623 21.082 1.00 85.62 225 THR A C 1
ATOM 1627 O O . THR A 1 225 ? -29.520 -6.176 21.015 1.00 85.62 225 THR A O 1
ATOM 1630 N N . LEU A 1 226 ? -27.933 -7.595 20.278 1.00 89.94 226 LEU A N 1
ATOM 1631 C CA . LEU A 1 226 ? -28.716 -8.177 19.186 1.00 89.94 226 LEU A CA 1
ATOM 1632 C C . LEU A 1 226 ? -29.945 -8.939 19.693 1.00 89.94 226 LEU A C 1
ATOM 1634 O O . LEU A 1 226 ? -30.981 -8.947 19.031 1.00 89.94 226 LEU A O 1
ATOM 1638 N N . THR A 1 227 ? -29.837 -9.545 20.877 1.00 91.50 227 THR A N 1
ATOM 1639 C CA . THR A 1 227 ? -30.908 -10.319 21.522 1.00 91.50 227 THR A CA 1
ATOM 1640 C C . THR A 1 227 ? -31.750 -9.504 22.504 1.00 91.50 227 THR A C 1
ATOM 1642 O O . THR A 1 227 ? -32.636 -10.057 23.155 1.00 91.50 227 THR A O 1
ATOM 1645 N N . ASN A 1 228 ? -31.480 -8.205 22.663 1.00 91.25 228 ASN A N 1
ATOM 1646 C CA . ASN A 1 228 ? -32.190 -7.392 23.639 1.00 91.25 228 ASN A CA 1
ATOM 1647 C C . ASN A 1 228 ? -33.659 -7.175 23.201 1.00 91.25 228 ASN A C 1
ATOM 1649 O O . ASN A 1 228 ? -33.895 -6.721 22.079 1.00 91.25 228 ASN A O 1
ATOM 1653 N N . PRO A 1 229 ? -34.661 -7.431 24.067 1.00 93.81 229 PRO A N 1
ATOM 1654 C CA . PRO A 1 229 ? -36.074 -7.254 23.726 1.00 93.81 229 PRO A CA 1
ATOM 1655 C C . PRO A 1 229 ? -36.461 -5.819 23.341 1.00 93.81 229 PRO A C 1
ATOM 1657 O O . PRO A 1 229 ? -37.461 -5.640 22.649 1.00 93.81 229 PRO A O 1
ATOM 1660 N N . ILE A 1 230 ? -35.698 -4.798 23.752 1.00 93.56 230 ILE A N 1
ATOM 1661 C CA . ILE A 1 230 ? -35.943 -3.406 23.340 1.00 93.56 230 ILE A CA 1
ATOM 1662 C C . ILE A 1 230 ? -35.266 -3.039 22.014 1.00 93.56 230 ILE A C 1
ATOM 1664 O O . ILE A 1 230 ? -35.539 -1.965 21.481 1.00 93.56 230 ILE A O 1
ATOM 1668 N N . ARG A 1 231 ? -34.443 -3.922 21.429 1.00 93.62 231 ARG A N 1
ATOM 1669 C CA . ARG A 1 231 ? -33.764 -3.663 20.152 1.00 93.62 231 ARG A CA 1
ATOM 1670 C C . ARG A 1 231 ? -34.717 -3.266 19.015 1.00 93.62 231 ARG A C 1
ATOM 1672 O O . ARG A 1 231 ? -34.378 -2.305 18.337 1.00 93.62 231 ARG A O 1
ATOM 1679 N N . PRO A 1 232 ? -35.901 -3.886 18.813 1.00 96.44 232 PRO A N 1
ATOM 1680 C CA . PRO A 1 232 ? -36.817 -3.467 17.748 1.00 96.44 232 PRO A CA 1
ATOM 1681 C C . PRO A 1 232 ? -37.235 -1.991 17.831 1.00 96.44 232 PRO A C 1
ATOM 1683 O O . PRO A 1 232 ? -37.453 -1.349 16.807 1.00 96.44 232 PRO A O 1
ATOM 1686 N N . LEU A 1 233 ? -37.329 -1.435 19.045 1.00 95.31 233 LEU A N 1
ATOM 1687 C CA . LEU A 1 233 ? -37.586 -0.008 19.243 1.00 95.31 233 LEU A CA 1
ATOM 1688 C C . LEU A 1 233 ? -36.357 0.832 18.871 1.00 95.31 233 LEU A C 1
ATOM 1690 O O . LEU A 1 233 ? -36.498 1.866 18.223 1.00 95.31 233 LEU A O 1
ATOM 1694 N N . ILE A 1 234 ? -35.160 0.380 19.252 1.00 95.88 234 ILE A N 1
ATOM 1695 C CA . ILE A 1 234 ? -33.896 1.052 18.929 1.00 95.88 234 ILE A CA 1
ATOM 1696 C C . ILE A 1 234 ? -33.670 1.100 17.417 1.00 95.88 234 ILE A C 1
ATOM 1698 O O . ILE A 1 234 ? -33.366 2.166 16.886 1.00 95.88 234 ILE A O 1
ATOM 1702 N N . THR A 1 235 ? -33.872 -0.019 16.718 1.00 94.81 235 THR A N 1
ATOM 1703 C CA . THR A 1 235 ? -33.746 -0.086 15.257 1.00 94.81 235 THR A CA 1
ATOM 1704 C C . THR A 1 235 ? -34.778 0.816 14.594 1.00 94.81 235 THR A C 1
ATOM 1706 O O . THR A 1 235 ? -34.411 1.639 13.768 1.00 94.81 235 THR A O 1
ATOM 1709 N N . ALA A 1 236 ? -36.039 0.791 15.045 1.00 96.69 236 ALA A N 1
ATOM 1710 C CA . ALA A 1 236 ? -37.066 1.687 14.517 1.00 96.69 236 ALA A CA 1
ATOM 1711 C C . ALA A 1 236 ? -36.718 3.176 14.712 1.00 96.69 236 ALA A C 1
ATOM 1713 O O . ALA A 1 236 ? -36.997 3.992 13.838 1.00 96.69 236 ALA A O 1
ATOM 1714 N N . MET A 1 237 ? -36.108 3.557 15.838 1.00 95.88 237 MET A N 1
ATOM 1715 C CA . MET A 1 237 ? -35.647 4.932 16.061 1.00 95.88 237 MET A CA 1
ATOM 1716 C C . MET A 1 237 ? -34.433 5.287 15.195 1.00 95.88 237 MET A C 1
ATOM 1718 O O . MET A 1 237 ? -34.366 6.402 14.680 1.00 95.88 237 MET A O 1
ATOM 1722 N N . SER A 1 238 ? -33.488 4.362 15.025 1.00 96.19 238 SER A N 1
ATOM 1723 C CA . SER A 1 238 ? -32.314 4.570 14.174 1.00 96.19 238 SER A CA 1
ATOM 1724 C C . SER A 1 238 ? -32.717 4.728 12.709 1.00 96.19 238 SER A C 1
ATOM 1726 O O . SER A 1 238 ? -32.328 5.707 12.086 1.00 96.19 238 SER A O 1
ATOM 1728 N N . ASP A 1 239 ? -33.601 3.866 12.203 1.00 96.38 239 ASP A N 1
ATOM 1729 C CA . ASP A 1 239 ? -34.060 3.878 10.808 1.00 96.38 239 ASP A CA 1
ATOM 1730 C C . ASP A 1 239 ? -34.839 5.154 10.440 1.00 96.38 239 ASP A C 1
ATOM 1732 O O . ASP A 1 239 ? -34.872 5.559 9.279 1.00 96.38 239 ASP A O 1
ATOM 1736 N N . ASN A 1 240 ? -35.474 5.801 11.423 1.00 95.50 240 ASN A N 1
ATOM 1737 C CA . ASN A 1 240 ? -36.260 7.024 11.224 1.00 95.50 240 ASN A CA 1
ATOM 1738 C C . ASN A 1 240 ? -35.503 8.316 11.583 1.00 95.50 240 ASN A C 1
ATOM 1740 O O . ASN A 1 240 ? -36.090 9.400 11.542 1.00 95.50 240 ASN A O 1
ATOM 1744 N N . THR A 1 241 ? -34.227 8.235 11.964 1.00 95.62 241 THR A N 1
ATOM 1745 C CA . THR A 1 241 ? -33.413 9.404 12.327 1.00 95.62 241 THR A CA 1
ATOM 1746 C C . THR A 1 241 ? -32.052 9.360 11.637 1.00 95.62 241 THR A C 1
ATOM 1748 O O . THR A 1 241 ? -31.715 8.417 10.936 1.00 95.62 241 THR A O 1
ATOM 1751 N N . THR A 1 242 ? -31.239 10.402 11.812 1.00 95.31 242 THR A N 1
ATOM 1752 C CA . THR A 1 242 ? -29.839 10.398 11.354 1.00 95.31 242 THR A CA 1
ATOM 1753 C C . THR A 1 242 ? -28.897 9.721 12.353 1.00 95.31 242 THR A C 1
ATOM 1755 O O . THR A 1 242 ? -27.681 9.806 12.196 1.00 95.31 242 THR A O 1
ATOM 1758 N N . LEU A 1 243 ? -29.434 9.133 13.427 1.00 95.38 243 LEU A N 1
ATOM 1759 C CA . LEU A 1 243 ? -28.645 8.507 14.478 1.00 95.38 243 LEU A CA 1
ATOM 1760 C C . LEU A 1 243 ? -28.371 7.049 14.128 1.00 95.38 243 LEU A C 1
ATOM 1762 O O . LEU A 1 243 ? -29.276 6.301 13.760 1.00 95.38 243 LEU A O 1
ATOM 1766 N N . THR A 1 244 ? -27.127 6.626 14.314 1.00 95.12 244 THR A N 1
ATOM 1767 C CA . THR A 1 244 ? -26.754 5.215 14.191 1.00 95.12 244 THR A CA 1
ATOM 1768 C C . THR A 1 244 ? -27.364 4.388 15.327 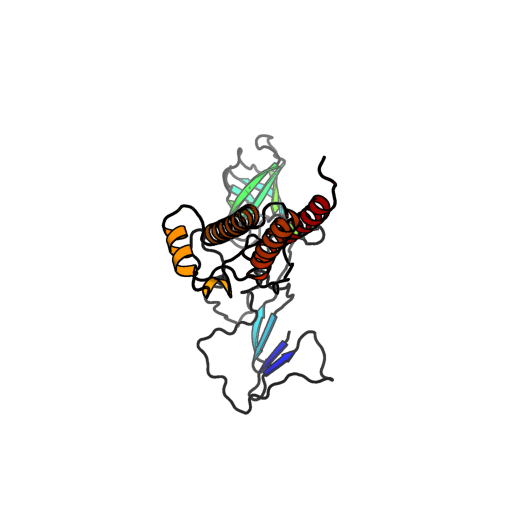1.00 95.12 244 THR A C 1
ATOM 1770 O O . THR A 1 244 ? -27.645 4.917 16.406 1.00 95.12 244 THR A O 1
ATOM 1773 N N . GLU A 1 245 ? -27.532 3.075 15.127 1.00 93.94 245 GLU A N 1
ATOM 1774 C CA . GLU A 1 245 ? -28.144 2.183 16.131 1.00 93.94 245 GLU A CA 1
ATOM 1775 C C . GLU A 1 245 ? -27.438 2.321 17.494 1.00 93.94 245 GLU A C 1
ATOM 1777 O O . GLU A 1 245 ? -28.082 2.450 18.536 1.00 93.94 245 GLU A O 1
ATOM 1782 N N . ILE A 1 246 ? -26.103 2.414 17.487 1.00 93.62 246 ILE A N 1
ATOM 1783 C CA . ILE A 1 246 ? -25.294 2.631 18.693 1.00 93.62 246 ILE A CA 1
ATOM 1784 C C . ILE A 1 246 ? -25.523 4.003 19.347 1.00 93.62 246 ILE A C 1
ATOM 1786 O O . ILE A 1 246 ? -25.570 4.099 20.575 1.00 93.62 246 ILE A O 1
ATOM 1790 N N . GLN A 1 247 ? -25.711 5.072 18.568 1.00 94.25 247 GLN A N 1
ATOM 1791 C CA . GLN A 1 247 ? -26.042 6.393 19.112 1.00 94.25 247 GLN A CA 1
ATOM 1792 C C . GLN A 1 247 ? -27.416 6.386 19.786 1.00 94.25 247 GLN A C 1
ATOM 1794 O O . GLN A 1 247 ? -27.575 6.989 20.848 1.00 94.25 247 GLN A O 1
ATOM 1799 N N . VAL A 1 248 ? -28.388 5.663 19.223 1.00 95.88 248 VAL A N 1
ATOM 1800 C CA . VAL A 1 248 ? -29.717 5.505 19.828 1.00 95.88 248 VAL A CA 1
ATOM 1801 C C . VAL A 1 248 ? -29.635 4.703 21.129 1.00 95.88 248 VAL A C 1
ATOM 1803 O O . VAL A 1 248 ? -30.224 5.116 22.129 1.00 95.88 248 VAL A O 1
ATOM 1806 N N . TRP A 1 249 ? -28.855 3.618 21.170 1.00 95.12 249 TRP A N 1
ATOM 1807 C CA . TRP A 1 249 ? -28.585 2.885 22.413 1.00 95.12 249 TRP A CA 1
ATOM 1808 C C . TRP A 1 249 ? -27.999 3.787 23.507 1.00 95.12 249 TRP A C 1
ATOM 1810 O O . TRP A 1 249 ? -28.497 3.800 24.638 1.00 95.12 249 TRP A O 1
ATOM 1820 N N . ARG A 1 250 ? -26.977 4.585 23.166 1.00 93.94 250 ARG A N 1
ATOM 1821 C CA . ARG A 1 250 ? -26.344 5.541 24.090 1.00 93.94 250 ARG A CA 1
ATOM 1822 C C . ARG A 1 250 ? -27.345 6.583 24.589 1.00 93.94 250 ARG A C 1
ATOM 1824 O O . ARG A 1 250 ? -27.423 6.829 25.793 1.00 93.94 250 ARG A O 1
ATOM 1831 N N . LEU A 1 251 ? -28.148 7.148 23.689 1.00 95.19 251 LEU A N 1
ATOM 1832 C CA . LEU A 1 251 ? -29.179 8.128 24.025 1.00 95.19 251 LEU A CA 1
ATOM 1833 C C . LEU A 1 251 ? -30.228 7.543 24.981 1.00 95.19 251 LEU A C 1
ATOM 1835 O O . LEU A 1 251 ? -30.555 8.170 25.988 1.00 95.19 251 LEU A O 1
ATOM 1839 N N . MET A 1 252 ? -30.714 6.330 24.714 1.00 95.25 252 MET A N 1
ATOM 1840 C CA . MET A 1 252 ? -31.697 5.660 25.569 1.00 95.25 252 MET A CA 1
ATOM 1841 C C . MET A 1 252 ? -31.142 5.341 26.959 1.00 95.25 252 MET A C 1
ATOM 1843 O O . MET A 1 252 ? -31.845 5.533 27.952 1.00 95.25 252 MET A O 1
ATOM 1847 N N . GLY A 1 253 ? -29.873 4.930 27.056 1.00 93.75 253 GLY A N 1
ATOM 1848 C CA . GLY A 1 253 ? -29.210 4.754 28.350 1.00 93.75 253 GLY A CA 1
ATOM 1849 C C . GLY A 1 253 ? -29.109 6.061 29.139 1.00 93.75 253 GLY A C 1
ATOM 1850 O O . GLY A 1 253 ? -29.458 6.092 30.319 1.00 93.75 253 GLY A O 1
ATOM 1851 N N . ILE A 1 254 ? -28.719 7.163 28.487 1.00 94.00 254 ILE A N 1
ATOM 1852 C CA . ILE A 1 254 ? -28.663 8.494 29.118 1.00 94.00 254 ILE A CA 1
ATOM 1853 C C . ILE A 1 254 ? -30.048 8.916 29.622 1.00 94.00 254 ILE A C 1
ATOM 1855 O O . ILE A 1 254 ? -30.179 9.362 30.762 1.00 94.00 254 ILE A O 1
ATOM 1859 N N . ILE A 1 255 ? -31.093 8.733 28.808 1.00 95.75 255 ILE A N 1
ATOM 1860 C CA . ILE A 1 255 ? -32.478 9.033 29.192 1.00 95.75 255 ILE A CA 1
ATOM 1861 C C . ILE A 1 255 ? -32.883 8.213 30.424 1.00 95.75 255 ILE A C 1
ATOM 1863 O O . ILE A 1 255 ? -33.421 8.777 31.376 1.00 95.75 255 ILE A O 1
ATOM 1867 N N . ALA A 1 256 ? -32.584 6.911 30.457 1.00 95.19 256 ALA A N 1
ATOM 1868 C CA . ALA A 1 256 ? -32.902 6.051 31.596 1.00 95.19 256 ALA A CA 1
ATOM 1869 C C . ALA A 1 256 ? -32.199 6.500 32.892 1.00 95.19 256 ALA A C 1
ATOM 1871 O O . ALA A 1 256 ? -32.838 6.569 33.945 1.00 95.19 256 ALA A O 1
ATOM 1872 N N . VAL A 1 257 ? -30.912 6.862 32.818 1.00 95.50 257 VAL A N 1
ATOM 1873 C CA . VAL A 1 257 ? -30.152 7.399 33.962 1.00 95.50 257 VAL A CA 1
ATOM 1874 C C . VAL A 1 257 ? -30.770 8.707 34.455 1.00 95.50 257 VAL A C 1
ATOM 1876 O O . VAL A 1 257 ? -30.972 8.871 35.660 1.00 95.50 257 VAL A O 1
ATOM 1879 N N . LEU A 1 258 ? -31.117 9.625 33.547 1.00 95.88 258 LEU A N 1
ATOM 1880 C CA . LEU A 1 258 ? -31.747 10.899 33.900 1.00 95.88 258 LEU A CA 1
ATOM 1881 C C . LEU A 1 258 ? -33.103 10.689 34.577 1.00 95.88 258 LEU A C 1
ATOM 1883 O O . LEU A 1 258 ? -33.342 11.264 35.637 1.00 95.88 258 LEU A O 1
ATOM 1887 N N . PHE A 1 259 ? -33.964 9.831 34.023 1.00 97.38 259 PHE A N 1
ATOM 1888 C CA . PHE A 1 259 ? -35.261 9.514 34.624 1.00 97.38 259 PHE A CA 1
ATOM 1889 C C . PHE A 1 259 ? -35.113 8.919 36.026 1.00 97.38 259 PHE A C 1
ATOM 1891 O O . PHE A 1 259 ? -35.785 9.381 36.947 1.00 97.38 259 PHE A O 1
ATOM 1898 N N . ALA A 1 260 ? -34.215 7.947 36.215 1.00 96.06 260 ALA A N 1
ATOM 1899 C CA . ALA A 1 260 ? -33.970 7.337 37.522 1.00 96.06 260 ALA A CA 1
ATOM 1900 C C . ALA A 1 260 ? -33.429 8.354 38.541 1.00 96.06 260 ALA A C 1
ATOM 1902 O O . ALA A 1 260 ? -33.879 8.392 39.689 1.00 96.06 260 ALA A O 1
ATOM 1903 N N . THR A 1 261 ? -32.509 9.219 38.110 1.00 94.00 261 THR A N 1
ATOM 1904 C CA . THR A 1 261 ? -31.913 10.261 38.958 1.00 94.00 261 THR A CA 1
ATOM 1905 C C . THR A 1 261 ? -32.964 11.285 39.383 1.00 94.00 261 THR A C 1
ATOM 1907 O O . THR A 1 261 ? -33.109 11.567 40.571 1.00 94.00 261 THR A O 1
ATOM 1910 N N . ILE A 1 262 ? -33.757 11.791 38.434 1.00 95.81 262 ILE A N 1
ATOM 1911 C CA . ILE A 1 262 ? -34.828 12.757 38.695 1.00 95.81 262 ILE A CA 1
ATOM 1912 C C . ILE A 1 262 ? -35.898 12.139 39.605 1.00 95.81 262 ILE A C 1
ATOM 1914 O O . ILE A 1 262 ? -36.278 12.745 40.606 1.00 95.81 262 ILE A O 1
ATOM 1918 N N . ALA A 1 263 ? -36.356 10.919 39.308 1.00 97.06 263 ALA A N 1
ATOM 1919 C CA . ALA A 1 263 ? -37.353 10.227 40.120 1.00 97.06 263 ALA A CA 1
ATOM 1920 C C . ALA A 1 263 ? -36.874 10.024 41.567 1.00 97.06 263 ALA A C 1
ATOM 1922 O O . ALA A 1 263 ? -37.634 10.267 42.510 1.00 97.06 263 ALA A O 1
ATOM 1923 N N . THR A 1 264 ? -35.606 9.648 41.756 1.00 96.25 264 THR A N 1
ATOM 1924 C CA . THR A 1 264 ? -35.012 9.475 43.091 1.00 96.25 264 THR A CA 1
ATOM 1925 C C . THR A 1 264 ? -34.913 10.807 43.829 1.00 96.25 264 THR A C 1
ATOM 1927 O O . THR A 1 264 ? -35.342 10.889 44.980 1.00 96.25 264 THR A O 1
ATOM 1930 N N . ALA A 1 265 ? -34.467 11.871 43.154 1.00 93.38 265 ALA A N 1
ATOM 1931 C CA . ALA A 1 265 ? -34.371 13.211 43.732 1.00 93.38 265 ALA A CA 1
ATOM 1932 C C . ALA A 1 265 ? -35.734 13.754 44.206 1.00 93.38 265 ALA A C 1
ATOM 1934 O O . ALA A 1 265 ? -35.825 14.400 45.252 1.00 93.38 265 ALA A O 1
ATOM 1935 N N . PHE A 1 266 ? -36.811 13.476 43.461 1.00 95.56 266 PHE A N 1
ATOM 1936 C CA . PHE A 1 266 ? -38.165 13.888 43.844 1.00 95.56 266 PHE A CA 1
ATOM 1937 C C . PHE A 1 266 ? -38.749 13.063 44.993 1.00 95.56 266 PHE A C 1
ATOM 1939 O O . PHE A 1 266 ? -39.476 13.618 45.825 1.00 95.56 266 PHE A O 1
ATOM 1946 N N . THR A 1 267 ? -38.449 11.763 45.026 1.00 96.44 267 THR A N 1
ATOM 1947 C CA . THR A 1 267 ? -39.028 10.811 45.985 1.00 96.44 267 THR A CA 1
ATOM 1948 C C . THR A 1 267 ? -38.314 10.866 47.332 1.00 96.44 267 THR A C 1
ATOM 1950 O O . THR A 1 267 ? -38.960 10.872 48.376 1.00 96.44 267 THR A O 1
ATOM 1953 N N . ILE A 1 268 ? -36.984 10.958 47.319 1.00 94.62 268 ILE A N 1
ATOM 1954 C CA . ILE A 1 268 ? -36.137 10.892 48.511 1.00 94.62 268 ILE A CA 1
ATOM 1955 C C . ILE A 1 268 ? -35.544 12.276 48.779 1.00 94.62 268 ILE A C 1
ATOM 1957 O O . ILE A 1 268 ? -34.335 12.515 48.718 1.00 94.62 268 ILE A O 1
ATOM 1961 N N . ARG A 1 269 ? -36.440 13.228 49.051 1.00 86.31 269 ARG A N 1
ATOM 1962 C CA . ARG A 1 269 ? -36.054 14.606 49.366 1.00 86.31 269 ARG A CA 1
ATOM 1963 C C . ARG A 1 269 ? -35.086 14.598 50.554 1.00 86.31 269 ARG A C 1
ATOM 1965 O O . ARG A 1 269 ? -35.305 13.867 51.509 1.00 86.31 269 ARG A O 1
ATOM 1972 N N . GLN A 1 270 ? -34.054 15.442 50.487 1.00 87.00 270 GLN A N 1
ATOM 1973 C CA . GLN A 1 270 ? -32.978 15.600 51.486 1.00 87.00 270 GLN A CA 1
ATOM 1974 C C . GLN A 1 270 ? -31.856 14.543 51.470 1.00 87.00 270 GLN A C 1
ATOM 1976 O O . GLN A 1 270 ? -30.839 14.770 52.117 1.00 87.00 270 GLN A O 1
ATOM 1981 N N . HIS A 1 271 ? -31.954 13.469 50.676 1.00 90.56 271 HIS A N 1
ATOM 1982 C CA . HIS A 1 271 ? -30.890 12.458 50.571 1.00 90.56 271 HIS A CA 1
ATOM 1983 C C . HIS A 1 271 ? -30.222 12.472 49.189 1.00 90.56 271 HIS A C 1
ATOM 1985 O O . HIS A 1 271 ? -30.510 11.662 48.301 1.00 90.56 271 HIS A O 1
ATOM 1991 N N . GLN A 1 272 ? -29.315 13.433 48.997 1.00 87.75 272 GLN A N 1
ATOM 1992 C CA . GLN A 1 272 ? -28.578 13.588 47.738 1.00 87.75 272 GLN A CA 1
ATOM 1993 C C . GLN A 1 272 ? -27.591 12.438 47.487 1.00 87.75 272 GLN A C 1
ATOM 1995 O O . GLN A 1 272 ? -27.340 12.094 46.333 1.00 87.75 272 GLN A O 1
ATOM 2000 N N . GLY A 1 273 ? -27.079 11.792 48.538 1.00 90.44 273 GLY A N 1
ATOM 2001 C CA . GLY A 1 273 ? -26.187 10.643 48.394 1.00 90.44 273 GLY A CA 1
ATOM 2002 C C . GLY A 1 273 ? -26.921 9.418 47.872 1.00 90.44 273 GLY A C 1
ATOM 2003 O O . GLY A 1 273 ? -26.427 8.785 46.946 1.00 90.44 273 GLY A O 1
ATOM 2004 N N . ILE A 1 274 ? -28.145 9.145 48.337 1.00 91.44 274 ILE A N 1
ATOM 2005 C CA . ILE A 1 274 ? -28.978 8.076 47.751 1.00 91.44 274 ILE A CA 1
ATOM 2006 C C . ILE A 1 274 ? -29.224 8.330 46.256 1.00 91.44 274 ILE A C 1
ATOM 2008 O O . ILE A 1 274 ? -29.078 7.419 45.442 1.00 91.44 274 ILE A O 1
ATOM 2012 N N . THR A 1 275 ? -29.523 9.575 45.872 1.00 93.81 275 THR A N 1
ATOM 2013 C CA . THR A 1 275 ? -29.703 9.949 44.457 1.00 93.81 275 THR A CA 1
ATOM 2014 C C . THR A 1 275 ? -28.435 9.690 43.636 1.00 93.81 275 THR A C 1
ATOM 2016 O O . THR A 1 275 ? -28.503 9.115 42.548 1.00 93.81 275 THR A O 1
ATOM 2019 N N . ALA A 1 276 ? -27.268 10.045 44.173 1.00 92.12 276 ALA A N 1
ATOM 2020 C CA . ALA A 1 276 ? -25.985 9.808 43.524 1.00 92.12 276 ALA A CA 1
ATOM 2021 C C . ALA A 1 276 ? -25.622 8.314 43.420 1.00 92.12 276 ALA A C 1
ATOM 2023 O O . ALA A 1 276 ? -25.078 7.890 42.401 1.00 92.12 276 ALA A O 1
ATOM 2024 N N . ILE A 1 277 ? -25.966 7.502 44.428 1.00 92.12 277 ILE A N 1
ATOM 2025 C CA . ILE A 1 277 ? -25.792 6.042 44.401 1.00 92.12 277 ILE A CA 1
ATOM 2026 C C . ILE A 1 277 ? -26.641 5.430 43.286 1.00 92.12 277 ILE A C 1
ATOM 2028 O O . ILE A 1 277 ? -26.139 4.599 42.527 1.00 92.12 277 ILE A O 1
ATOM 2032 N N . VAL A 1 278 ? -27.902 5.851 43.148 1.00 94.75 278 VAL A N 1
ATOM 2033 C CA . VAL A 1 278 ? -28.786 5.367 42.077 1.00 94.75 278 VAL A CA 1
ATOM 2034 C C . VAL A 1 278 ? -28.230 5.749 40.706 1.00 94.75 278 VAL A C 1
ATOM 2036 O O . VAL A 1 278 ? -28.107 4.881 39.842 1.00 94.75 278 VAL A O 1
ATOM 2039 N N . ALA A 1 279 ? -27.825 7.008 40.517 1.00 93.94 279 ALA A N 1
ATOM 2040 C CA . ALA A 1 279 ? -27.229 7.470 39.264 1.00 93.94 279 ALA A CA 1
ATOM 2041 C C . ALA A 1 279 ? -25.948 6.690 38.911 1.00 93.94 279 ALA A C 1
ATOM 2043 O O . ALA A 1 279 ? -25.812 6.200 37.790 1.00 93.94 279 ALA A O 1
ATOM 2044 N N . GLY A 1 280 ? -25.038 6.515 39.877 1.00 91.75 280 GLY A N 1
ATOM 2045 C CA . GLY A 1 280 ? -23.796 5.761 39.696 1.00 91.75 280 GLY A CA 1
ATOM 2046 C C . GLY A 1 280 ? -24.034 4.280 39.395 1.00 91.75 280 GLY A C 1
ATOM 2047 O O . GLY A 1 280 ? -23.401 3.731 38.497 1.00 91.75 280 GLY A O 1
ATOM 2048 N N . THR A 1 281 ? -24.992 3.646 40.077 1.00 92.38 281 THR A N 1
ATOM 2049 C CA . THR A 1 281 ? -25.352 2.236 39.842 1.00 92.38 281 THR A CA 1
ATOM 2050 C C . THR A 1 281 ? -25.967 2.045 38.457 1.00 92.38 281 THR A C 1
ATOM 2052 O O . THR A 1 281 ? -25.611 1.099 37.760 1.00 92.38 281 THR A O 1
ATOM 2055 N N . MET A 1 282 ? -26.843 2.957 38.023 1.00 95.31 282 MET A N 1
ATOM 2056 C CA . MET A 1 282 ? -27.422 2.928 36.676 1.00 95.31 282 MET A CA 1
ATOM 2057 C C . MET A 1 282 ? -26.342 3.088 35.602 1.00 95.31 282 MET A C 1
ATOM 2059 O O . MET A 1 282 ? -26.304 2.311 34.654 1.00 95.31 282 MET A O 1
ATOM 2063 N N . LEU A 1 283 ? -25.432 4.053 35.770 1.00 92.50 283 LEU A N 1
ATOM 2064 C CA . LEU A 1 283 ? -24.354 4.299 34.813 1.00 92.50 283 LEU A CA 1
ATOM 2065 C C . LEU A 1 283 ? -23.363 3.122 34.753 1.00 92.50 283 LEU A C 1
ATOM 2067 O O . LEU A 1 283 ? -22.982 2.697 33.668 1.00 92.50 283 LEU A O 1
ATOM 2071 N N . GLY A 1 284 ? -23.005 2.543 35.904 1.00 90.94 284 GLY A N 1
ATOM 2072 C CA . GLY A 1 284 ? -22.188 1.328 35.965 1.00 90.94 284 GLY A CA 1
ATOM 2073 C C . GLY A 1 284 ? -22.882 0.111 35.350 1.00 90.94 284 GLY A C 1
ATOM 2074 O O . GLY A 1 284 ? -22.244 -0.670 34.649 1.00 90.94 284 GLY A O 1
ATOM 2075 N N . GLY A 1 285 ? -24.198 -0.013 35.540 1.00 92.00 285 GLY A N 1
ATOM 2076 C CA . GLY A 1 285 ? -25.020 -1.044 34.910 1.00 92.00 285 GLY A CA 1
ATOM 2077 C C . GLY A 1 285 ? -25.055 -0.936 33.385 1.00 92.00 285 GLY A C 1
ATOM 2078 O O . GLY A 1 285 ? -25.020 -1.964 32.718 1.00 92.00 285 GLY A O 1
ATOM 2079 N N . LEU A 1 286 ? -25.058 0.279 32.823 1.00 91.94 286 LEU A N 1
ATOM 2080 C CA . LEU A 1 286 ? -24.975 0.487 31.372 1.00 91.94 286 LEU A CA 1
ATOM 2081 C C . LEU A 1 286 ? -23.649 -0.025 30.789 1.00 91.94 286 LEU A C 1
ATOM 2083 O O . LEU A 1 286 ? -23.661 -0.692 29.759 1.00 91.94 286 LEU A O 1
ATOM 2087 N N . VAL A 1 287 ? -22.525 0.228 31.468 1.00 89.94 287 VAL A N 1
ATOM 2088 C CA . VAL A 1 287 ? -21.203 -0.281 31.054 1.00 89.94 287 VAL A CA 1
ATOM 2089 C C . VAL A 1 287 ? -21.111 -1.796 31.212 1.00 89.94 287 VAL A C 1
ATOM 2091 O O . VAL A 1 287 ? -20.583 -2.476 30.340 1.00 89.94 287 VAL A O 1
ATOM 2094 N N . ALA A 1 288 ? -21.645 -2.338 32.310 1.00 87.69 288 ALA A N 1
ATOM 2095 C CA . ALA A 1 288 ? -21.656 -3.777 32.558 1.00 87.69 288 ALA A CA 1
ATOM 2096 C C . ALA A 1 288 ? -22.590 -4.541 31.605 1.00 87.69 288 ALA A C 1
ATOM 2098 O O . ALA A 1 288 ? -22.356 -5.718 31.341 1.00 87.69 288 ALA A O 1
ATOM 2099 N N . PHE A 1 289 ? -23.648 -3.890 31.113 1.00 86.38 289 PHE A N 1
ATOM 2100 C CA . PHE A 1 289 ? -24.576 -4.474 30.150 1.00 86.38 289 PHE A CA 1
ATOM 2101 C C . PHE A 1 289 ? -23.894 -4.734 28.804 1.00 86.38 289 PHE A C 1
ATOM 2103 O O . PHE A 1 289 ? -24.005 -5.837 28.274 1.00 86.38 289 PHE A O 1
ATOM 2110 N N . ASP A 1 290 ? -23.185 -3.738 28.267 1.00 84.81 290 ASP A N 1
ATOM 2111 C CA . ASP A 1 290 ? -22.330 -3.918 27.096 1.00 84.81 290 ASP A CA 1
ATOM 2112 C C . ASP A 1 290 ? -21.235 -2.843 27.054 1.00 84.81 290 ASP A C 1
ATOM 2114 O O . ASP A 1 290 ? -21.495 -1.669 26.755 1.00 84.81 290 ASP A O 1
ATOM 2118 N N . SER A 1 291 ? -19.995 -3.263 27.312 1.00 84.69 291 SER A N 1
ATOM 2119 C CA . SER A 1 291 ? -18.812 -2.400 27.259 1.00 84.69 291 SER A CA 1
ATOM 2120 C C . SER A 1 291 ? -18.506 -1.891 25.849 1.00 84.69 291 SER A C 1
ATOM 2122 O O . SER A 1 291 ? -17.733 -0.950 25.700 1.00 84.69 291 SER A O 1
ATOM 2124 N N . ASN A 1 292 ? -19.109 -2.485 24.812 1.00 85.44 292 ASN A N 1
ATOM 2125 C CA . ASN A 1 292 ? -19.010 -1.982 23.448 1.00 85.44 292 ASN A CA 1
ATOM 2126 C C . ASN A 1 292 ? -19.952 -0.797 23.213 1.00 85.44 292 ASN A C 1
ATOM 2128 O O . ASN A 1 292 ? -19.653 0.058 22.391 1.00 85.44 292 ASN A O 1
ATOM 2132 N N . ILE A 1 293 ? -21.085 -0.692 23.915 1.00 89.06 293 ILE A N 1
ATOM 2133 C CA . ILE A 1 293 ? -21.986 0.458 23.740 1.00 89.06 293 ILE A CA 1
ATOM 2134 C C . ILE A 1 293 ? -21.516 1.639 24.582 1.00 89.06 293 ILE A C 1
ATOM 2136 O O . ILE A 1 293 ? -21.423 2.759 24.066 1.00 89.06 293 ILE A O 1
ATOM 2140 N N . PHE A 1 294 ? -21.251 1.413 25.870 1.00 90.19 294 PHE A N 1
ATOM 2141 C CA . PHE A 1 294 ? -20.861 2.468 26.801 1.00 90.19 294 PHE A CA 1
ATOM 2142 C C . PHE A 1 294 ? -19.368 2.373 27.108 1.00 90.19 294 PHE A C 1
ATOM 2144 O O . PHE A 1 294 ? -18.923 1.360 27.646 1.00 90.19 294 PHE A O 1
ATOM 2151 N N . PRO A 1 295 ? -18.588 3.424 26.807 1.00 89.00 295 PRO A N 1
ATOM 2152 C CA . PRO A 1 295 ? -17.145 3.356 26.946 1.00 89.00 295 PRO A CA 1
ATOM 2153 C C . PRO A 1 295 ? -16.745 3.259 28.420 1.00 89.00 295 PRO A C 1
ATOM 2155 O O . PRO A 1 295 ? -17.334 3.916 29.285 1.00 89.00 295 PRO A O 1
ATOM 2158 N N . MET A 1 296 ? -15.711 2.465 28.707 1.00 89.75 296 MET A N 1
ATOM 2159 C CA . MET A 1 296 ? -15.283 2.126 30.072 1.00 89.75 296 MET A CA 1
ATOM 2160 C C . MET A 1 296 ? -14.952 3.349 30.934 1.00 89.75 296 MET A C 1
ATOM 2162 O O . MET A 1 296 ? -15.171 3.324 32.146 1.00 89.75 296 MET A O 1
ATOM 2166 N N . TRP A 1 297 ? -14.498 4.453 30.329 1.00 89.56 297 TRP A N 1
ATOM 2167 C CA . TRP A 1 297 ? -14.217 5.691 31.062 1.00 89.56 297 TRP A CA 1
ATOM 2168 C C . TRP A 1 297 ? -15.455 6.263 31.776 1.00 89.56 297 TRP A C 1
ATOM 2170 O O . TRP A 1 297 ? -15.313 6.981 32.766 1.00 89.56 297 TRP A O 1
ATOM 2180 N N . THR A 1 298 ? -16.675 5.912 31.356 1.00 88.38 298 THR A N 1
ATOM 2181 C CA . THR A 1 298 ? -17.900 6.324 32.062 1.00 88.38 298 THR A CA 1
ATOM 2182 C C . THR A 1 298 ? -17.971 5.761 33.489 1.00 88.38 298 THR A C 1
ATOM 2184 O O . THR A 1 298 ? -18.520 6.424 34.368 1.00 88.38 298 THR A O 1
ATOM 2187 N N . LEU A 1 299 ? -17.308 4.638 33.802 1.00 89.31 299 LEU A N 1
ATOM 2188 C CA . LEU A 1 299 ? -17.179 4.141 35.184 1.00 89.31 299 LEU A CA 1
ATOM 2189 C C . LEU A 1 299 ? -16.454 5.127 36.110 1.00 89.31 299 LEU A C 1
ATOM 2191 O O . LEU A 1 299 ? -16.738 5.176 37.311 1.00 89.31 299 LEU A O 1
ATOM 2195 N N . VAL A 1 300 ? -15.555 5.951 35.565 1.00 91.88 300 VAL A N 1
ATOM 2196 C CA . VAL A 1 300 ? -14.890 7.018 36.324 1.00 91.88 300 VAL A CA 1
ATOM 2197 C C . VAL A 1 300 ? -15.914 8.067 36.760 1.00 91.88 300 VAL A C 1
ATOM 2199 O O . VAL A 1 300 ? -15.902 8.484 37.918 1.00 91.88 300 VAL A O 1
ATOM 2202 N N . ILE A 1 301 ? -16.863 8.428 35.885 1.00 90.44 301 ILE A N 1
ATOM 2203 C CA . ILE A 1 301 ? -17.981 9.314 36.243 1.00 90.44 301 ILE A CA 1
ATOM 2204 C C . ILE A 1 301 ? -18.866 8.658 37.304 1.00 90.44 301 ILE A C 1
ATOM 2206 O O . ILE A 1 301 ? -19.188 9.311 38.294 1.00 90.44 301 ILE A O 1
ATOM 2210 N N . ALA A 1 302 ? -19.235 7.383 37.141 1.00 90.31 302 ALA A N 1
ATOM 2211 C CA . ALA A 1 302 ? -20.059 6.672 38.125 1.00 90.31 302 ALA A CA 1
ATOM 2212 C C . ALA A 1 302 ? -19.420 6.691 39.524 1.00 90.31 302 ALA A C 1
ATOM 2214 O O . ALA A 1 302 ? -20.083 6.995 40.517 1.00 90.31 302 ALA A O 1
ATOM 2215 N N . THR A 1 303 ? -18.111 6.435 39.586 1.00 91.62 303 THR A N 1
ATOM 2216 C CA . THR A 1 303 ? -17.326 6.467 40.827 1.00 91.62 303 THR A CA 1
ATOM 2217 C C . THR A 1 303 ? -17.267 7.880 41.412 1.00 91.62 303 THR A C 1
ATOM 2219 O O . THR A 1 303 ? -17.479 8.064 42.611 1.00 91.62 303 THR A O 1
ATOM 2222 N N . GLY A 1 304 ? -17.037 8.894 40.572 1.00 91.31 304 GLY A N 1
ATOM 2223 C CA . GLY A 1 304 ? -17.032 10.298 40.981 1.00 91.31 304 GLY A CA 1
ATOM 2224 C C . GLY A 1 304 ? -18.375 10.755 41.555 1.00 91.31 304 GLY A C 1
ATOM 2225 O O . GLY A 1 304 ? -18.398 11.393 42.605 1.00 91.31 304 GLY A O 1
ATOM 2226 N N . LEU A 1 305 ? -19.491 10.374 40.923 1.00 88.31 305 LEU A N 1
ATOM 2227 C CA . LEU A 1 305 ? -20.843 10.656 41.416 1.00 88.31 305 LEU A CA 1
ATOM 2228 C C . LEU A 1 305 ? -21.089 9.998 42.774 1.00 88.31 305 LEU A C 1
ATOM 2230 O O . LEU A 1 305 ? -21.581 10.661 43.683 1.00 88.31 305 LEU A O 1
ATOM 2234 N N . PHE A 1 306 ? -20.694 8.735 42.944 1.00 87.94 306 PHE A N 1
ATOM 2235 C CA . PHE A 1 306 ? -20.817 8.037 44.224 1.00 87.94 306 PHE A CA 1
ATOM 2236 C C . PHE A 1 306 ? -20.061 8.765 45.346 1.00 87.94 306 PHE A C 1
ATOM 2238 O O . PHE A 1 306 ? -20.636 9.052 46.397 1.00 87.94 306 PHE A O 1
ATOM 2245 N N . ILE A 1 307 ? -18.794 9.128 45.110 1.00 91.00 307 ILE A N 1
ATOM 2246 C CA . ILE A 1 307 ? -17.977 9.867 46.085 1.00 91.00 307 ILE A CA 1
ATOM 2247 C C . ILE A 1 307 ? -18.607 11.231 46.389 1.00 91.00 307 ILE A C 1
ATOM 2249 O O . ILE A 1 307 ? -18.758 11.586 47.558 1.00 91.00 307 ILE A O 1
ATOM 2253 N N . ALA A 1 308 ? -19.013 11.979 45.358 1.00 87.44 308 ALA A N 1
ATOM 2254 C CA . ALA A 1 308 ? -19.646 13.285 45.514 1.00 87.44 308 ALA A CA 1
ATOM 2255 C C . ALA A 1 308 ? -20.941 13.200 46.333 1.00 87.44 308 ALA A C 1
ATOM 2257 O O . ALA A 1 308 ? -21.166 14.036 47.205 1.00 87.44 308 ALA A O 1
ATOM 2258 N N . GLY A 1 309 ? -21.752 12.162 46.116 1.00 88.50 309 GLY A N 1
ATOM 2259 C CA . GLY A 1 309 ? -22.956 11.896 46.897 1.00 88.50 309 GLY A CA 1
ATOM 2260 C C . GLY A 1 309 ? -22.674 11.671 48.380 1.00 88.50 309 GLY A C 1
ATOM 2261 O O . GLY A 1 309 ? -23.317 12.282 49.231 1.00 88.50 309 GLY A O 1
ATOM 2262 N N . VAL A 1 310 ? -21.678 10.837 48.697 1.00 88.25 310 VAL A N 1
ATOM 2263 C CA . VAL A 1 310 ? -21.269 10.570 50.087 1.00 88.25 310 VAL A CA 1
ATOM 2264 C C . VAL A 1 310 ? -20.721 11.831 50.758 1.00 88.25 310 VAL A C 1
ATOM 2266 O O . VAL A 1 310 ? -21.006 12.084 51.929 1.00 88.25 310 VAL A O 1
ATOM 2269 N N . VAL A 1 311 ? -19.941 12.637 50.032 1.00 91.38 311 VAL A N 1
ATOM 2270 C CA . VAL A 1 311 ? -19.419 13.912 50.542 1.00 91.38 311 VAL A CA 1
ATOM 2271 C C . VAL A 1 311 ? -20.559 14.900 50.796 1.00 91.38 311 VAL A C 1
ATOM 2273 O O . VAL A 1 311 ? -20.594 15.499 51.868 1.00 91.38 311 VAL A O 1
ATOM 2276 N N . ALA A 1 312 ? -21.511 15.022 49.868 1.00 87.94 312 ALA A N 1
ATOM 2277 C CA . ALA A 1 312 ? -22.650 15.931 49.984 1.00 87.94 312 ALA A CA 1
ATOM 2278 C C . ALA A 1 312 ? -23.559 15.604 51.180 1.00 87.94 312 ALA A C 1
ATOM 2280 O O . ALA A 1 312 ? -24.092 16.513 51.810 1.00 87.94 312 ALA A O 1
ATOM 2281 N N . GLU A 1 313 ? -23.716 14.326 51.538 1.00 87.81 313 GLU A N 1
ATOM 2282 C CA . GLU A 1 313 ? -24.467 13.937 52.742 1.00 87.81 313 GLU A CA 1
ATOM 2283 C C . GLU A 1 313 ? -23.727 14.246 54.047 1.00 87.81 313 GLU A C 1
ATOM 2285 O O . GLU A 1 313 ? -24.357 14.414 55.090 1.00 87.81 313 GLU A O 1
ATOM 2290 N N . ARG A 1 314 ? -22.392 14.307 54.012 1.00 86.69 314 ARG A N 1
ATOM 2291 C CA . ARG A 1 314 ? -21.562 14.556 55.200 1.00 86.69 314 ARG A CA 1
ATOM 2292 C C . ARG A 1 314 ? -21.200 16.019 55.395 1.00 86.69 314 ARG A C 1
ATOM 2294 O O . ARG A 1 314 ? -20.827 16.389 56.507 1.00 86.69 314 ARG A O 1
ATOM 2301 N N . SER A 1 315 ? -21.281 16.843 54.354 1.00 84.19 315 SER A N 1
ATOM 2302 C CA . SER A 1 315 ? -21.104 18.284 54.489 1.00 84.19 315 SER A CA 1
ATOM 2303 C C . SER A 1 315 ? -22.292 18.861 55.264 1.00 84.19 315 SER A C 1
ATOM 2305 O O . SER A 1 315 ? -23.422 18.743 54.784 1.00 84.19 315 SER A O 1
ATOM 2307 N N . PRO A 1 316 ? -22.076 19.484 56.439 1.00 72.62 316 PRO A N 1
ATOM 2308 C CA . PRO A 1 316 ? -23.117 20.263 57.096 1.00 72.62 316 PRO A CA 1
ATOM 2309 C C . PRO A 1 316 ? -23.627 21.285 56.085 1.00 72.62 316 PRO A C 1
ATOM 2311 O O . PRO A 1 316 ? -22.810 21.939 55.437 1.00 72.62 316 PRO A O 1
ATOM 2314 N N . SER A 1 317 ? -24.945 21.379 55.910 1.00 64.19 317 SER A N 1
ATOM 2315 C CA . SER A 1 317 ? -25.549 22.378 55.029 1.00 64.19 317 SER A CA 1
ATOM 2316 C C . SER A 1 317 ? -24.963 23.753 55.361 1.00 64.19 317 SER A C 1
ATOM 2318 O O . SER A 1 317 ? -25.159 24.231 56.482 1.00 64.19 317 SER A O 1
ATOM 2320 N N . LEU A 1 318 ? -24.207 24.332 54.425 1.00 48.88 318 LEU A N 1
ATOM 2321 C CA . LEU A 1 318 ? -23.877 25.757 54.444 1.00 48.88 318 LEU A CA 1
ATOM 2322 C C . LEU A 1 318 ? -25.160 26.580 54.308 1.00 48.88 318 LEU A C 1
ATOM 2324 O O . LEU A 1 318 ? -26.050 26.147 53.538 1.00 48.88 318 LEU A O 1
#

Nearest PDB structures (foldseek):
  8vjh-assembly1_B  TM=5.422E-01  e=5.384E-02  Chivirus chi
  8srm-assembly1_C  TM=3.684E-01  e=3.278E+00  Homo sapiens

pLDDT: mean 76.95, std 19.39, range [37.16, 98.5]